Protein 2WJE (pdb70)

Foldseek 3Di:
DFAFQAAALQAPQALFHPDLVQSLVLLLVCVVLPYQEYEHAEEDEPPHGPRQPVVSVVSLVVSQVSNVVRDVRRHYAYAHEYEDDPVVLVCVLVVVHGATNNALEHEYEYAQEDALVRVQVRQLSSVVSVHEYEYEAPLSHPNCAVNPPSLVVSVVSRYAYEHALVLLDDQDPPDRDPHSSVVRVVSCVVVVSHQAYHQNARGPPPGHGPLNVSLVSCCVPVNNVVSCRHGPVSSVCSNVNHRD

Secondary structure (DSSP, 8-state):
-EEE--B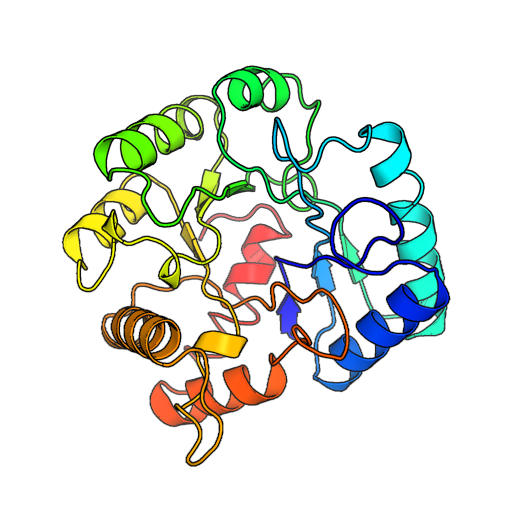--STTSSSS-SSHHHHHHHHHHHHHTTEEEEE---EEBTTTB---HHHHHHHHHHHHHHHHHH-TT-EEE---EEE--THHHHHHHTT-S--GGGSSEEEEE--TT--HHHHHHHHHHHHTTT-EEEETTGGG-GGGTT-HHHHHHHHHTT-EEEEEHHHHSPPPSS--S-HHHHHHHHHHHHTT--SEEE--B--SSSS---HHHHHHHHHHHH-HHHHHIIIIIHHHHHHTT---

Structure (mmCIF, N/CA/C/O backbone):
data_2WJE
#
_entry.id   2WJE
#
_cell.length_a   43.980
_cell.length_b   58.540
_cell.length_c   114.840
_cell.angle_alpha   90.00
_cell.angle_beta   90.00
_cell.angle_gamma   90.00
#
_symmetry.space_group_name_H-M   'P 21 21 21'
#
loop_
_entity.id
_entity.type
_entity.pdbx_description
1 polymer 'TYROSINE-PROTEIN PHOSPHATASE CPSB'
2 non-polymer 'MANGANESE (II) ION'
3 water water
#
loop_
_atom_site.group_PDB
_atom_site.id
_atom_site.type_symbol
_atom_site.label_atom_id
_atom_site.label_alt_id
_atom_site.label_comp_id
_atom_site.label_asym_id
_atom_site.label_entity_id
_atom_site.label_seq_id
_atom_site.pdbx_PDB_ins_code
_atom_site.Cartn_x
_atom_site.Cartn_y
_atom_site.Cartn_z
_atom_site.occupancy
_atom_site.B_iso_or_equiv
_atom_site.auth_seq_id
_atom_site.auth_comp_id
_atom_site.auth_asym_id
_atom_site.auth_atom_id
_atom_site.pdbx_PDB_model_num
ATOM 1 N N . GLY A 1 4 ? 4.738 -7.591 18.450 1.00 24.26 0 GLY A N 1
ATOM 2 C CA . GLY A 1 4 ? 4.129 -6.515 17.696 1.00 15.37 0 GLY A CA 1
ATOM 3 C C . GLY A 1 4 ? 2.771 -6.910 17.139 1.00 13.58 0 GLY A C 1
ATOM 4 O O . GLY A 1 4 ? 2.298 -6.328 16.175 1.00 15.48 0 GLY A O 1
ATOM 5 N N . MET A 1 5 ? 2.114 -7.885 17.753 1.00 9.25 1 MET A N 1
ATOM 6 C CA . MET A 1 5 ? 0.758 -8.227 17.323 1.00 7.96 1 MET A CA 1
ATOM 7 C C . MET A 1 5 ? -0.256 -7.135 17.707 1.00 9.82 1 MET A C 1
ATOM 8 O O . MET A 1 5 ? -0.069 -6.416 18.672 1.00 9.40 1 MET A O 1
ATOM 13 N N . ILE A 1 6 ? -1.315 -7.010 16.920 1.00 6.03 2 ILE A N 1
ATOM 14 C CA . ILE A 1 6 ? -2.355 -6.027 17.161 1.00 9.57 2 ILE A CA 1
ATOM 15 C C . ILE A 1 6 ? -3.680 -6.766 17.308 1.00 10.11 2 ILE A C 1
ATOM 16 O O . ILE A 1 6 ? -4.135 -7.443 16.387 1.00 10.97 2 ILE A O 1
ATOM 21 N N . ASP A 1 7 ? -4.282 -6.627 18.479 1.00 5.56 3 ASP A N 1
ATOM 22 C CA . ASP A 1 7 ? -5.448 -7.410 18.870 1.00 5.07 3 ASP A CA 1
ATOM 23 C C . ASP A 1 7 ? -6.695 -6.512 18.820 1.00 8.78 3 ASP A C 1
ATOM 24 O O . ASP A 1 7 ? -6.842 -5.640 19.659 1.00 10.13 3 ASP A O 1
ATOM 29 N N . ILE A 1 8 ? -7.584 -6.726 17.845 1.00 8.09 4 ILE A N 1
ATOM 30 C CA . ILE A 1 8 ? -8.719 -5.803 17.648 1.00 8.67 4 ILE A CA 1
ATOM 31 C C . ILE A 1 8 ? -10.031 -6.218 18.303 1.00 7.82 4 ILE A C 1
ATOM 32 O O . ILE A 1 8 ? -11.069 -5.604 18.057 1.00 8.71 4 ILE A O 1
ATOM 37 N N . HIS A 1 9 ? -10.007 -7.267 19.116 1.00 6.00 5 HIS A N 1
ATOM 38 C CA . HIS A 1 9 ? -11.247 -7.758 19.741 1.00 6.78 5 HIS A CA 1
ATOM 39 C C . HIS A 1 9 ? -10.909 -8.202 21.163 1.00 8.32 5 HIS A C 1
ATOM 40 O O . HIS A 1 9 ? -10.248 -9.226 21.354 1.00 10.14 5 HIS A O 1
ATOM 47 N N . SER A 1 10 ? -11.348 -7.427 22.155 1.00 7.14 6 SER A N 1
ATOM 48 C CA . SER A 1 10 ? -10.987 -7.713 23.544 1.00 8.56 6 SER A CA 1
ATOM 49 C C . SER A 1 10 ? -11.991 -7.157 24.540 1.00 11.95 6 SER A C 1
ATOM 50 O O . SER A 1 10 ? -12.645 -6.132 24.303 1.00 10.53 6 SER A O 1
ATOM 53 N N . HIS A 1 11 ? -12.103 -7.846 25.667 1.00 8.23 7 HIS A N 1
ATOM 54 C CA . HIS A 1 11 ? -12.930 -7.386 26.769 1.00 10.94 7 HIS A CA 1
ATOM 55 C C . HIS A 1 11 ? -12.017 -7.149 27.963 1.00 11.68 7 HIS A C 1
ATOM 56 O O . HIS A 1 11 ? -11.803 -8.041 28.772 1.00 11.13 7 HIS A O 1
ATOM 63 N N . ILE A 1 12 ? -11.451 -5.944 28.034 1.00 11.33 8 ILE A N 1
ATOM 64 C CA . ILE A 1 12 ? -10.415 -5.633 29.023 1.00 9.15 8 ILE A CA 1
ATOM 65 C C . ILE A 1 12 ? -10.872 -4.580 30.022 1.00 15.41 8 ILE A C 1
ATOM 66 O O . ILE A 1 12 ? -10.173 -4.317 31.010 1.00 14.70 8 ILE A O 1
ATOM 71 N N . VAL A 1 13 ? -12.016 -3.960 29.762 1.00 12.25 9 VAL A N 1
ATOM 72 C CA . VAL A 1 13 ? -12.536 -2.926 30.661 1.00 11.90 9 VAL A CA 1
ATOM 73 C C . VAL A 1 13 ? -13.263 -3.567 31.837 1.00 10.06 9 VAL A C 1
ATOM 74 O O . VAL A 1 13 ? -14.141 -4.431 31.650 1.00 11.98 9 VAL A O 1
ATOM 78 N N . PHE A 1 14 ? -12.902 -3.154 33.055 1.00 11.88 10 PHE A N 1
ATOM 79 C CA . PHE A 1 14 ? -13.523 -3.713 34.252 1.00 11.95 10 PHE A CA 1
ATOM 80 C C . PHE A 1 14 ? -14.957 -3.207 34.500 1.00 14.72 10 PHE A C 1
ATOM 81 O O . PHE A 1 14 ? -15.284 -2.041 34.246 1.00 14.18 10 PHE A O 1
ATOM 89 N N . ASP A 1 15 ? -15.791 -4.104 35.012 1.00 11.93 11 ASP A N 1
ATOM 90 C CA . ASP A 1 15 ? -17.125 -3.760 35.523 1.00 18.38 11 ASP A CA 1
ATOM 91 C C . ASP A 1 15 ? -18.065 -3.158 34.465 1.00 17.10 11 ASP A C 1
ATOM 92 O O . ASP A 1 15 ? -18.852 -2.271 34.775 1.00 14.87 11 ASP A O 1
ATOM 97 N N . VAL A 1 16 ? -17.991 -3.630 33.218 1.00 14.34 12 VAL A N 1
ATOM 98 C CA . VAL A 1 16 ? -18.914 -3.135 32.180 1.00 13.81 12 VAL A CA 1
ATOM 99 C C . VAL A 1 16 ? -19.633 -4.239 31.384 1.00 11.60 12 VAL A C 1
ATOM 100 O O . VAL A 1 16 ? -20.687 -4.001 30.791 1.00 13.80 12 VAL A O 1
ATOM 104 N N . ASP A 1 17 ? -19.041 -5.428 31.343 1.00 13.06 13 ASP A N 1
ATOM 105 C CA . ASP A 1 17 ? -19.638 -6.563 30.637 1.00 15.47 13 ASP A CA 1
ATOM 106 C C . ASP A 1 17 ? -19.214 -7.877 31.292 1.00 16.55 13 ASP A C 1
ATOM 107 O O . ASP A 1 17 ? -19.031 -7.910 32.510 1.00 14.02 13 ASP A O 1
ATOM 112 N N . ASP A 1 18 ? -19.071 -8.948 30.513 1.00 14.03 14 ASP A N 1
ATOM 113 C CA . ASP A 1 18 ? -18.612 -10.229 31.068 1.00 14.62 14 ASP A CA 1
ATOM 114 C C . ASP A 1 18 ? -17.081 -10.339 31.146 1.00 17.54 14 ASP A C 1
ATOM 115 O O . ASP A 1 18 ? -16.542 -11.433 31.343 1.00 18.00 14 ASP A O 1
ATOM 120 N N . GLY A 1 19 ? -16.391 -9.206 31.013 1.00 14.35 15 GLY A N 1
ATOM 121 C CA . GLY A 1 19 ? -14.931 -9.169 31.092 1.00 12.16 15 GLY A CA 1
ATOM 122 C C . GLY A 1 19 ? -14.478 -9.005 32.537 1.00 14.04 15 GLY A C 1
ATOM 123 O O . GLY A 1 19 ? -15.152 -9.466 33.457 1.00 15.90 15 GLY A O 1
ATOM 124 N N . PRO A 1 20 ? -13.333 -8.350 32.750 1.00 13.51 16 PRO A N 1
ATOM 125 C CA . PRO A 1 20 ? -12.771 -8.199 34.095 1.00 15.78 16 PRO A CA 1
ATOM 126 C C . PRO A 1 20 ? -13.745 -7.569 35.084 1.00 15.80 16 PRO A C 1
ATOM 127 O O . PRO A 1 20 ? -14.557 -6.721 34.720 1.00 15.17 16 PRO A O 1
ATOM 131 N N . LYS A 1 21 ? -13.674 -8.000 36.336 1.00 17.56 17 LYS A N 1
ATOM 132 C CA . LYS A 1 21 ? -14.548 -7.450 37.371 1.00 17.52 17 LYS A CA 1
ATOM 133 C C . LYS A 1 21 ? -13.852 -6.322 38.128 1.00 21.20 17 LYS A C 1
ATOM 134 O O . LYS A 1 21 ? -14.497 -5.524 38.803 1.00 24.60 17 LYS A O 1
ATOM 140 N N . SER A 1 22 ? -12.533 -6.261 38.018 1.00 14.72 18 SER A N 1
ATOM 141 C CA . SER A 1 22 ? -11.751 -5.317 38.810 1.00 18.42 18 SER A CA 1
ATOM 142 C C . SER A 1 22 ? -10.549 -4.754 38.054 1.00 18.01 18 SER A C 1
ATOM 143 O O . SER A 1 22 ? -10.126 -5.303 37.038 1.00 14.31 18 SER A O 1
ATOM 146 N N . ARG A 1 23 ? -9.990 -3.669 38.577 1.00 18.89 19 ARG A N 1
ATOM 147 C CA . ARG A 1 23 ? -8.781 -3.081 38.011 1.00 22.36 19 ARG A CA 1
ATOM 148 C C . ARG A 1 23 ? -7.651 -4.093 38.023 1.00 18.69 19 ARG A C 1
ATOM 149 O O . ARG A 1 23 ? -6.896 -4.183 37.064 1.00 15.95 19 ARG A O 1
ATOM 157 N N . GLU A 1 24 ? -7.535 -4.860 39.106 1.00 15.79 20 GLU A N 1
ATOM 158 C CA . GLU A 1 24 ? -6.470 -5.869 39.203 1.00 18.78 20 GLU A CA 1
ATOM 159 C C . GLU A 1 24 ? -6.609 -6.890 38.083 1.00 18.85 20 GLU A C 1
ATOM 160 O O . GLU A 1 24 ? -5.618 -7.291 37.478 1.00 16.14 20 GLU A O 1
ATOM 166 N N . GLU A 1 25 ? -7.843 -7.326 37.823 1.00 15.64 21 GLU A N 1
ATOM 167 C CA . GLU A 1 25 ? -8.074 -8.314 36.778 1.00 15.06 21 GLU A CA 1
ATOM 168 C C . GLU A 1 25 ? -7.762 -7.746 35.399 1.00 13.84 21 GLU A C 1
ATOM 169 O O . GLU A 1 25 ? -7.227 -8.447 34.552 1.00 12.99 21 GLU A O 1
ATOM 175 N N . SER A 1 26 ? -8.100 -6.481 35.165 1.00 14.18 22 SER A N 1
ATOM 176 C CA . SER A 1 26 ? -7.753 -5.848 33.884 1.00 12.40 22 SER A CA 1
ATOM 177 C C . SER A 1 26 ? -6.235 -5.811 33.692 1.00 12.96 22 SER A C 1
ATOM 178 O O . SER A 1 26 ? -5.724 -6.106 32.607 1.00 11.62 22 SER A O 1
ATOM 181 N N . LYS A 1 27 ? -5.510 -5.437 34.741 1.00 15.66 23 LYS A N 1
ATOM 182 C CA . LYS A 1 27 ? -4.061 -5.370 34.640 1.00 10.90 23 LYS A CA 1
ATOM 183 C C . LYS A 1 27 ? -3.462 -6.736 34.321 1.00 11.00 23 LYS A C 1
ATOM 184 O O . LYS A 1 27 ? -2.539 -6.840 33.506 1.00 13.59 23 LYS A O 1
ATOM 190 N N . ALA A 1 28 ? -3.969 -7.790 34.950 1.00 13.56 24 ALA A N 1
ATOM 191 C CA . ALA A 1 28 ? -3.395 -9.122 34.714 1.00 13.11 24 ALA A CA 1
ATOM 192 C C . ALA A 1 28 ? -3.670 -9.600 33.286 1.00 12.05 24 ALA A C 1
ATOM 193 O O . ALA A 1 28 ? -2.845 -10.282 32.676 1.00 11.98 24 ALA A O 1
ATOM 195 N N . LEU A 1 29 ? -4.844 -9.267 32.765 1.00 14.56 25 LEU A N 1
ATOM 196 C CA . LEU A 1 29 ? -5.186 -9.619 31.390 1.00 13.28 25 LEU A CA 1
ATOM 197 C C . LEU A 1 29 ? -4.265 -8.891 30.414 1.00 12.83 25 LEU A C 1
ATOM 198 O O . LEU A 1 29 ? -3.752 -9.492 29.467 1.00 10.33 25 LEU A O 1
ATOM 203 N N . LEU A 1 30 ? -4.066 -7.594 30.634 1.00 11.34 26 LEU A N 1
ATOM 204 C CA . LEU A 1 30 ? -3.127 -6.823 29.809 1.00 12.28 26 LEU A CA 1
ATOM 205 C C . LEU A 1 30 ? -1.714 -7.416 29.856 1.00 12.91 26 LEU A C 1
ATOM 206 O O . LEU A 1 30 ? -1.029 -7.517 28.828 1.00 10.42 26 LEU A O 1
ATOM 211 N N . ALA A 1 31 ? -1.276 -7.793 31.056 1.00 10.33 27 ALA A N 1
ATOM 212 C CA . ALA A 1 31 ? 0.075 -8.309 31.227 1.00 8.02 27 ALA A CA 1
ATOM 213 C C . ALA A 1 31 ? 0.273 -9.577 30.424 1.00 10.01 27 ALA A C 1
ATOM 214 O O . ALA A 1 31 ? 1.302 -9.749 29.791 1.00 13.69 27 ALA A O 1
ATOM 216 N N . GLU A 1 32 ? -0.699 -10.485 30.474 1.00 10.19 28 GLU A N 1
ATOM 217 C CA . GLU A 1 32 ? -0.580 -11.747 29.735 1.00 10.97 28 GLU A CA 1
ATOM 218 C C . GLU A 1 32 ? -0.580 -11.496 28.219 1.00 9.57 28 GLU A C 1
ATOM 219 O O . GLU A 1 32 ? 0.175 -12.099 27.459 1.00 9.38 28 GLU A O 1
ATOM 225 N N . SER A 1 33 ? -1.442 -10.597 27.779 1.00 7.79 29 SER A N 1
ATOM 226 C CA . SER A 1 33 ? -1.505 -10.236 26.367 1.00 9.06 29 SER A CA 1
ATOM 227 C C . SER A 1 33 ? -0.139 -9.703 25.884 1.00 11.88 29 SER A C 1
ATOM 228 O O . SER A 1 33 ? 0.396 -10.138 24.857 1.00 10.62 29 SER A O 1
ATOM 231 N N . TYR A 1 34 ? 0.429 -8.774 26.641 1.00 10.54 30 TYR A N 1
ATOM 232 C CA . TYR A 1 34 ? 1.768 -8.262 26.357 1.00 11.86 30 TYR A CA 1
ATOM 233 C C . TYR A 1 34 ? 2.815 -9.379 26.372 1.00 9.03 30 TYR A C 1
ATOM 234 O O . TYR A 1 34 ? 3.710 -9.428 25.510 1.00 9.94 30 TYR A O 1
ATOM 243 N N . ARG A 1 35 ? 2.709 -10.280 27.344 1.00 10.81 31 ARG A N 1
ATOM 244 C CA . ARG A 1 35 ? 3.686 -11.367 27.456 1.00 14.08 31 ARG A CA 1
ATOM 245 C C . ARG A 1 35 ? 3.715 -12.194 26.178 1.00 11.66 31 ARG A C 1
ATOM 246 O O . ARG A 1 35 ? 4.773 -12.674 25.747 1.00 12.89 31 ARG A O 1
ATOM 254 N N . GLN A 1 36 ? 2.548 -12.355 25.569 1.00 8.99 32 GLN A N 1
ATOM 255 C CA . GLN A 1 36 ? 2.409 -13.135 24.335 1.00 8.48 32 GLN A CA 1
ATOM 256 C C . GLN A 1 36 ? 2.848 -12.415 23.067 1.00 10.71 32 GLN A C 1
ATOM 257 O O . GLN A 1 36 ? 2.881 -13.024 21.995 1.00 12.63 32 GLN A O 1
ATOM 263 N N . GLY A 1 37 ? 3.162 -11.128 23.179 1.00 10.57 33 GLY A N 1
ATOM 264 C CA . GLY A 1 37 ? 3.702 -10.371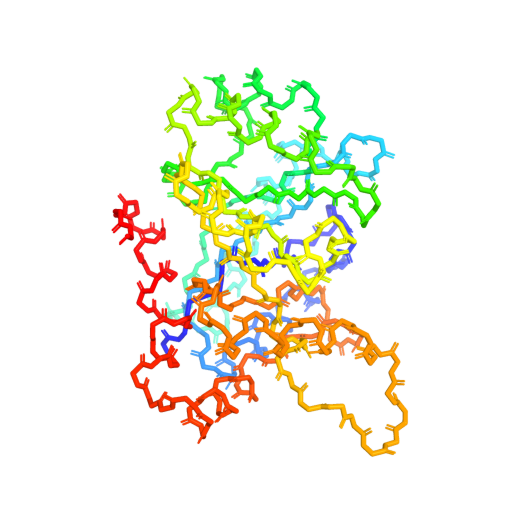 22.054 1.00 10.36 33 GLY A CA 1
ATOM 265 C C . GLY A 1 37 ? 2.750 -9.336 21.482 1.00 12.11 33 GLY A C 1
ATOM 266 O O . GLY A 1 37 ? 3.038 -8.722 20.452 1.00 12.33 33 GLY A O 1
ATOM 267 N N . VAL A 1 38 ? 1.604 -9.147 22.135 1.00 7.43 34 VAL A N 1
ATOM 268 C CA . VAL A 1 38 ? 0.641 -8.143 21.692 1.00 9.16 34 VAL A CA 1
ATOM 269 C C . VAL A 1 38 ? 1.114 -6.762 22.137 1.00 7.75 34 VAL A C 1
ATOM 270 O O . VAL A 1 38 ? 1.509 -6.589 23.290 1.00 9.05 34 VAL A O 1
ATOM 274 N N . ARG A 1 39 ? 1.053 -5.781 21.238 1.00 9.38 35 ARG A N 1
ATOM 275 C CA . ARG A 1 39 ? 1.542 -4.434 21.536 1.00 8.95 35 ARG A CA 1
ATOM 276 C C . ARG A 1 39 ? 0.490 -3.337 21.348 1.00 8.99 35 ARG A C 1
ATOM 277 O O . ARG A 1 39 ? 0.671 -2.213 21.819 1.00 11.89 35 ARG A O 1
ATOM 285 N N . THR A 1 40 ? -0.578 -3.648 20.622 1.00 8.98 36 THR A N 1
ATOM 286 C CA . THR A 1 40 ? -1.746 -2.765 20.574 1.00 8.65 36 THR A CA 1
ATOM 287 C C . THR A 1 40 ? -2.992 -3.604 20.853 1.00 9.72 36 THR A C 1
ATOM 288 O O . THR A 1 40 ? -3.163 -4.675 20.270 1.00 8.30 36 THR A O 1
ATOM 292 N N . ILE A 1 41 ? -3.864 -3.110 21.732 1.00 8.84 37 ILE A N 1
ATOM 293 C CA . ILE A 1 41 ? -5.125 -3.778 21.996 1.00 10.32 37 ILE A CA 1
ATOM 294 C C . ILE A 1 41 ? -6.259 -2.804 21.767 1.00 9.38 37 ILE A C 1
ATOM 295 O O . ILE A 1 41 ? -6.235 -1.686 22.282 1.00 9.90 37 ILE A O 1
ATOM 300 N N . VAL A 1 42 ? -7.250 -3.227 20.986 1.00 9.69 38 VAL A N 1
ATOM 301 C CA . VAL A 1 42 ? -8.468 -2.433 20.829 1.00 11.88 38 VAL A CA 1
ATOM 302 C C . VAL A 1 42 ? -9.502 -2.943 21.831 1.00 6.99 38 VAL A C 1
ATOM 303 O O . VAL A 1 42 ? -9.861 -4.120 21.810 1.00 8.10 38 VAL A O 1
ATOM 307 N N . SER A 1 43 ? -9.934 -2.068 22.730 1.00 6.96 39 SER A N 1
ATOM 308 C CA . SER A 1 43 ? -11.013 -2.378 23.661 1.00 6.05 39 SER A CA 1
ATOM 309 C C . SER A 1 43 ? -12.327 -2.464 22.897 1.00 9.88 39 SER A C 1
ATOM 310 O O . SER A 1 43 ? -12.746 -1.494 22.263 1.00 8.89 39 SER A O 1
ATOM 313 N N . THR A 1 44 ? -12.978 -3.621 22.937 1.00 7.07 40 THR A N 1
ATOM 314 C CA . THR A 1 44 ? -14.277 -3.738 22.281 1.00 11.14 40 THR A CA 1
ATOM 315 C C . THR A 1 44 ? -15.272 -4.375 23.250 1.00 10.35 40 THR A C 1
ATOM 316 O O . THR A 1 44 ? -15.736 -5.504 23.035 1.00 8.31 40 THR A O 1
ATOM 320 N N . SER A 1 45 ? -15.589 -3.665 24.326 1.00 9.43 41 SER A N 1
ATOM 321 C CA . SER A 1 45 ? -16.547 -4.200 25.291 1.00 7.12 41 SER A CA 1
ATOM 322 C C . SER A 1 45 ? -17.921 -4.293 24.648 1.00 9.75 41 SER A C 1
ATOM 323 O O . SER A 1 45 ? -18.232 -3.571 23.683 1.00 10.44 41 SER A O 1
ATOM 326 N N . HIS A 1 46 ? -18.743 -5.191 25.176 1.00 11.08 42 HIS A N 1
ATOM 327 C CA . HIS A 1 46 ? -20.047 -5.501 24.583 1.00 11.74 42 HIS A CA 1
ATOM 328 C C . HIS A 1 46 ? -21.052 -4.357 24.591 1.00 11.17 42 HIS A C 1
ATOM 329 O O . HIS A 1 46 ? -21.287 -3.755 25.632 1.00 14.30 42 HIS A O 1
ATOM 336 N N . ARG A 1 47 ? -21.656 -4.085 23.433 1.00 8.94 43 ARG A N 1
ATOM 337 C CA . ARG A 1 47 ? -22.878 -3.296 23.348 1.00 11.81 43 ARG A CA 1
ATOM 338 C C . ARG A 1 47 ? -23.947 -4.248 22.808 1.00 16.53 43 ARG A C 1
ATOM 339 O O . ARG A 1 47 ? -23.959 -4.584 21.622 1.00 10.79 43 ARG A O 1
ATOM 347 N N . ARG A 1 48 ? -24.831 -4.711 23.675 1.00 13.12 44 ARG A N 1
ATOM 348 C CA . ARG A 1 48 ? -25.826 -5.676 23.220 1.00 11.53 44 ARG A CA 1
ATOM 349 C C . ARG A 1 48 ? -27.162 -5.410 23.869 1.00 13.34 44 ARG A C 1
ATOM 350 O O . ARG A 1 48 ? -27.326 -5.587 25.079 1.00 17.42 44 ARG A O 1
ATOM 358 N N . LYS A 1 49 ? -28.118 -4.951 23.074 1.00 12.12 45 LYS A N 1
ATOM 359 C CA . LYS A 1 49 ? -29.437 -4.665 23.618 1.00 13.88 45 LYS A CA 1
ATOM 360 C C . LYS A 1 49 ? -29.988 -5.909 24.308 1.00 15.43 45 LYS A C 1
ATOM 361 O O . LYS A 1 49 ? -29.960 -6.995 23.744 1.00 16.47 45 LYS A O 1
ATOM 367 N N . GLY A 1 50 ? -30.483 -5.738 25.530 1.00 16.24 46 GLY A N 1
ATOM 368 C CA . GLY A 1 50 ? -31.082 -6.830 26.279 1.00 21.56 46 GLY A CA 1
ATOM 369 C C . GLY A 1 50 ? -30.102 -7.726 27.033 1.00 24.69 46 GLY A C 1
ATOM 370 O O . GLY A 1 50 ? -30.515 -8.702 27.670 1.00 21.32 46 GLY A O 1
ATOM 371 N N . MET A 1 51 ? -28.807 -7.416 26.980 1.00 16.54 47 MET A N 1
ATOM 372 C CA A MET A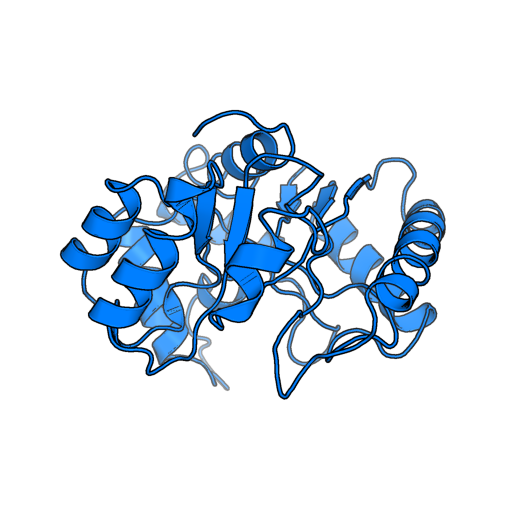 1 51 ? -27.819 -8.230 27.686 0.51 18.70 47 MET A CA 1
ATOM 373 C CA B MET A 1 51 ? -27.819 -8.234 27.675 0.49 18.73 47 MET A CA 1
ATOM 374 C C . MET A 1 51 ? -26.641 -7.420 28.222 1.00 18.78 47 MET A C 1
ATOM 375 O O . MET A 1 51 ? -26.258 -7.570 29.375 1.00 17.67 47 MET A O 1
ATOM 384 N N . PHE A 1 52 ? -26.058 -6.575 27.379 1.00 11.94 48 PHE A N 1
ATOM 385 C CA . PHE A 1 52 ? -24.925 -5.765 27.798 1.00 18.21 48 PHE A CA 1
ATOM 386 C C . PHE A 1 52 ? -25.210 -4.299 27.485 1.00 20.33 48 PHE A C 1
ATOM 387 O O . PHE A 1 52 ? -24.939 -3.812 26.380 1.00 15.20 48 PHE A O 1
ATOM 395 N N . GLU A 1 53 ? -25.782 -3.610 28.467 1.00 14.23 49 GLU A N 1
ATOM 396 C CA . GLU A 1 53 ? -26.249 -2.243 28.285 1.00 12.41 49 GLU A CA 1
ATOM 397 C C . GLU A 1 53 ? -25.648 -1.281 29.306 1.00 16.10 49 GLU A C 1
ATOM 398 O O . GLU A 1 53 ? -26.333 -0.389 29.809 1.00 17.16 49 GLU A O 1
ATOM 404 N N . THR A 1 54 ? -24.376 -1.461 29.633 1.00 15.84 50 THR A N 1
ATOM 405 C CA . THR A 1 54 ? -23.697 -0.491 30.497 1.00 13.01 50 THR A CA 1
ATOM 406 C C . THR A 1 54 ? -23.652 0.827 29.741 1.00 10.52 50 THR A C 1
ATOM 407 O O . THR A 1 54 ? -23.360 0.838 28.541 1.00 14.24 50 THR A O 1
ATOM 411 N N . PRO A 1 55 ? -23.973 1.941 30.420 1.00 12.99 51 PRO A N 1
ATOM 412 C CA . PRO A 1 55 ? -23.985 3.230 29.714 1.00 13.47 51 PRO A CA 1
ATOM 413 C C . PRO A 1 55 ? -22.628 3.549 29.091 1.00 16.30 51 PRO A C 1
ATOM 414 O O . PRO A 1 55 ? -21.582 3.230 29.669 1.00 11.25 51 PRO A O 1
ATOM 418 N N . GLU A 1 56 ? -22.659 4.143 27.903 1.00 15.29 52 GLU A N 1
ATOM 419 C CA . GLU A 1 56 ? -21.441 4.532 27.208 1.00 13.79 52 GLU A CA 1
ATOM 420 C C . GLU A 1 56 ? -20.512 5.352 28.094 1.00 19.15 52 GLU A C 1
ATOM 421 O O . GLU A 1 56 ? -19.291 5.197 28.029 1.00 13.41 52 GLU A O 1
ATOM 427 N N . GLU A 1 57 ? -21.082 6.224 28.923 1.00 12.39 53 GLU A N 1
ATOM 428 C CA . GLU A 1 57 ? -20.252 7.115 29.723 1.00 15.83 53 GLU A CA 1
ATOM 429 C C . GLU A 1 57 ? -19.444 6.313 30.737 1.00 17.73 53 GLU A C 1
ATOM 430 O O . GLU A 1 57 ? -18.289 6.627 31.017 1.00 15.53 53 GLU A O 1
ATOM 436 N N . LYS A 1 58 ? -20.045 5.264 31.285 1.00 14.49 54 LYS A N 1
ATOM 437 C CA . LYS A 1 58 ? -19.308 4.412 32.217 1.00 14.48 54 LYS A CA 1
ATOM 438 C C . LYS A 1 58 ? -18.244 3.563 31.505 1.00 13.42 54 LYS A C 1
ATOM 439 O O . LYS A 1 58 ? -17.120 3.408 32.016 1.00 10.68 54 LYS A O 1
ATOM 445 N N . ILE A 1 59 ? -18.578 3.000 30.337 1.00 12.08 55 ILE A N 1
ATOM 446 C CA . ILE A 1 59 ? -17.575 2.234 29.581 1.00 12.68 55 ILE A CA 1
ATOM 447 C C . ILE A 1 59 ? -16.373 3.138 29.261 1.00 14.21 55 ILE A C 1
ATOM 448 O O . ILE A 1 59 ? -15.220 2.746 29.451 1.00 13.19 55 ILE A O 1
ATOM 453 N N . ALA A 1 60 ? -16.641 4.365 28.822 1.00 14.83 56 ALA A N 1
ATOM 454 C CA . ALA A 1 60 ? -15.567 5.296 28.442 1.00 12.92 56 ALA A CA 1
ATOM 455 C C . ALA A 1 60 ? -14.697 5.674 29.630 1.00 12.05 56 ALA A C 1
ATOM 456 O O . ALA A 1 60 ? -13.473 5.771 29.519 1.00 16.13 56 ALA A O 1
ATOM 458 N N . GLU A 1 61 ? -15.328 5.894 30.777 1.00 15.14 57 GLU A N 1
ATOM 459 C CA A GLU A 1 61 ? -14.587 6.251 31.984 0.44 15.64 57 GLU A CA 1
ATOM 460 C CA B GLU A 1 61 ? -14.604 6.245 31.990 0.56 15.43 57 GLU A CA 1
ATOM 461 C C . GLU A 1 61 ? -13.735 5.093 32.497 1.00 14.12 57 GLU A C 1
ATOM 462 O O . GLU A 1 61 ? -12.565 5.285 32.859 1.00 14.90 57 GLU A O 1
ATOM 473 N N . ASN A 1 62 ? -14.307 3.894 32.545 1.00 11.35 58 ASN A N 1
ATOM 474 C CA . ASN A 1 62 ? -13.528 2.746 32.994 1.00 12.57 58 ASN A CA 1
ATOM 475 C C . ASN A 1 62 ? -12.438 2.394 31.978 1.00 14.39 58 ASN A C 1
ATOM 476 O O . ASN A 1 62 ? -11.360 1.909 32.354 1.00 12.70 58 ASN A O 1
ATOM 481 N N . PHE A 1 63 ? -12.726 2.629 30.695 1.00 12.64 59 PHE A N 1
ATOM 482 C CA . PHE A 1 63 ? -11.723 2.441 29.638 1.00 11.41 59 PHE A CA 1
ATOM 483 C C . PHE A 1 63 ? -10.504 3.340 29.841 1.00 15.01 59 PHE A C 1
ATOM 484 O O . PHE A 1 63 ? -9.360 2.895 29.715 1.00 12.52 59 PHE A O 1
ATOM 492 N N . LEU A 1 64 ? -10.740 4.611 30.150 1.00 12.49 60 LEU A N 1
ATOM 493 C CA . LEU A 1 64 ? -9.619 5.530 30.345 1.00 14.95 60 LEU A CA 1
ATOM 494 C C . LEU A 1 64 ? -8.769 5.106 31.528 1.00 16.75 60 LEU A C 1
ATOM 495 O O . LEU A 1 64 ? -7.551 5.302 31.528 1.00 15.17 60 LEU A O 1
ATOM 500 N N . GLN A 1 65 ? -9.394 4.505 32.537 1.00 14.63 61 GLN A N 1
ATOM 501 C CA . GLN A 1 65 ? -8.614 3.999 33.669 1.00 19.04 61 GLN A CA 1
ATOM 502 C C . GLN A 1 65 ? -7.763 2.800 33.241 1.00 14.94 61 GLN A C 1
ATOM 503 O O . GLN A 1 65 ? -6.605 2.649 33.657 1.00 14.01 61 GLN A O 1
ATOM 509 N N . VAL A 1 66 ? -8.339 1.939 32.410 1.00 13.74 62 VAL A N 1
ATOM 510 C CA . VAL A 1 66 ? -7.580 0.806 31.878 1.00 12.91 62 VAL A CA 1
ATOM 511 C C . VAL A 1 66 ? -6.387 1.271 31.025 1.00 11.82 62 VAL A C 1
ATOM 512 O O . VAL A 1 66 ? -5.302 0.671 31.072 1.00 11.18 62 VAL A O 1
ATOM 516 N N . ARG A 1 67 ? -6.574 2.336 30.249 1.00 9.70 63 ARG A N 1
ATOM 517 C CA . ARG A 1 67 ? -5.472 2.858 29.444 1.00 14.12 63 ARG A CA 1
ATOM 518 C C . ARG A 1 67 ? -4.335 3.311 30.365 1.00 11.58 63 ARG A C 1
ATOM 519 O O . ARG A 1 67 ? -3.159 3.077 30.076 1.00 15.65 63 ARG A O 1
ATOM 527 N N . GLU A 1 68 ? -4.689 3.942 31.484 1.00 13.92 64 GLU A N 1
ATOM 528 C CA . GLU A 1 68 ? -3.688 4.328 32.487 1.00 15.76 64 GLU A CA 1
ATOM 529 C C . GLU A 1 68 ? -3.012 3.119 33.138 1.00 14.89 64 GLU A C 1
ATOM 530 O O . GLU A 1 68 ? -1.803 3.114 33.332 1.00 12.58 64 GLU A O 1
ATOM 536 N N . ILE A 1 69 ? -3.792 2.096 33.475 1.00 16.23 65 ILE A N 1
ATOM 537 C CA . ILE A 1 69 ? -3.240 0.857 34.019 1.00 15.89 65 ILE A CA 1
ATOM 538 C C . ILE A 1 69 ? -2.230 0.205 33.065 1.00 14.65 65 ILE A C 1
ATOM 539 O O . ILE A 1 69 ? -1.213 -0.353 33.500 1.00 13.26 65 ILE A O 1
ATOM 544 N N . ALA A 1 70 ? -2.505 0.281 31.769 1.00 10.66 66 ALA A N 1
ATOM 545 C CA . ALA A 1 70 ? -1.620 -0.305 30.762 1.00 10.40 66 ALA A CA 1
ATOM 546 C C . ALA A 1 70 ? -0.203 0.266 30.851 1.00 14.16 66 ALA A C 1
ATOM 547 O O . ALA A 1 70 ? 0.766 -0.402 30.500 1.00 10.21 66 ALA A O 1
ATOM 549 N N . LYS A 1 71 ? -0.078 1.500 31.323 1.00 15.50 67 LYS A N 1
ATOM 550 C CA . LYS A 1 71 ? 1.247 2.105 31.456 1.00 12.06 67 LYS A CA 1
ATOM 551 C C . LYS A 1 71 ? 2.090 1.427 32.538 1.00 10.33 67 LYS A C 1
ATOM 552 O O . LYS A 1 71 ? 3.311 1.543 32.516 1.00 12.16 67 LYS A O 1
ATOM 558 N N . GLU A 1 72 ? 1.438 0.751 33.489 1.00 11.02 68 GLU A N 1
ATOM 559 C CA . GLU A 1 72 ? 2.141 -0.013 34.538 1.00 11.65 68 GLU A CA 1
ATOM 560 C C . GLU A 1 72 ? 2.609 -1.354 33.996 1.00 11.90 68 GLU A C 1
ATOM 561 O O . GLU A 1 72 ? 3.472 -2.016 34.580 1.00 13.61 68 GLU A O 1
ATOM 567 N N . VAL A 1 73 ? 2.020 -1.762 32.878 1.00 13.01 69 VAL A N 1
ATOM 568 C CA . VAL A 1 73 ? 2.420 -3.007 32.224 1.00 12.14 69 VAL A CA 1
ATOM 569 C C . VAL A 1 73 ? 3.646 -2.787 31.330 1.00 10.88 69 VAL A C 1
ATOM 570 O O . VAL A 1 73 ? 4.675 -3.431 31.503 1.00 9.68 69 VAL A O 1
ATOM 574 N N . ALA A 1 74 ? 3.534 -1.843 30.403 1.00 8.95 70 ALA A N 1
ATOM 575 C CA . ALA A 1 74 ? 4.642 -1.500 29.516 1.00 7.81 70 ALA A CA 1
ATOM 576 C C . ALA A 1 74 ? 4.350 -0.151 28.883 1.00 14.00 70 ALA A C 1
ATOM 577 O O . ALA A 1 74 ? 3.187 0.166 28.596 1.00 11.41 70 ALA A O 1
ATOM 579 N N . SER A 1 75 ? 5.404 0.626 28.643 1.00 10.88 71 SER A N 1
ATOM 580 C CA A SER A 1 75 ? 5.285 1.954 28.046 0.63 14.00 71 SER A CA 1
ATOM 581 C CA B SER A 1 75 ? 5.238 1.952 28.065 0.37 13.83 71 SER A CA 1
ATOM 582 C C . SER A 1 75 ? 4.837 1.891 26.592 1.00 15.13 71 SER A C 1
ATOM 583 O O . SER A 1 75 ? 4.271 2.849 26.065 1.00 13.12 71 SER A O 1
ATOM 588 N N . ASP A 1 76 ? 5.100 0.767 25.934 1.00 12.45 72 ASP A N 1
ATOM 589 C CA . ASP A 1 76 ? 4.761 0.654 24.515 1.00 14.35 72 ASP A CA 1
ATOM 590 C C . ASP A 1 76 ? 3.529 -0.210 24.247 1.00 12.59 72 ASP A C 1
ATOM 591 O O . ASP A 1 76 ? 3.291 -0.647 23.124 1.00 16.20 72 ASP A O 1
ATOM 596 N N . LEU A 1 77 ? 2.742 -0.453 25.279 1.00 11.68 73 LEU A N 1
ATOM 597 C CA . LEU A 1 77 ? 1.453 -1.122 25.091 1.00 8.91 73 LEU A CA 1
ATOM 598 C C . LEU A 1 77 ? 0.406 -0.053 24.768 1.00 13.08 73 LEU A C 1
ATOM 599 O O . LEU A 1 77 ? 0.127 0.818 25.595 1.00 13.90 73 LEU A O 1
ATOM 604 N N . VAL A 1 78 ? -0.165 -0.128 23.568 1.00 8.30 74 VAL A N 1
ATOM 605 C CA . VAL A 1 78 ? -1.112 0.867 23.082 1.00 15.04 74 VAL A CA 1
ATOM 606 C C . VAL A 1 78 ? -2.535 0.377 23.322 1.00 11.54 74 VAL A C 1
ATOM 607 O O . VAL A 1 78 ? -2.870 -0.755 22.973 1.00 9.26 74 VAL A O 1
ATOM 611 N N . ILE A 1 79 ? -3.363 1.212 23.939 1.00 8.64 75 ILE A N 1
ATOM 612 C CA . ILE A 1 79 ? -4.749 0.826 24.208 1.00 10.72 75 ILE A CA 1
ATOM 613 C C . ILE A 1 79 ? -5.689 1.746 23.418 1.00 10.18 75 ILE A C 1
ATOM 614 O O . ILE A 1 79 ? -5.731 2.947 23.674 1.00 13.08 75 ILE A O 1
ATOM 619 N N . ALA A 1 80 ? -6.381 1.188 22.428 1.00 9.86 76 ALA A N 1
ATOM 620 C CA . ALA A 1 80 ? -7.321 1.944 21.596 1.00 7.26 76 ALA A CA 1
ATOM 621 C C . ALA A 1 80 ? -8.766 1.636 21.999 1.00 11.21 76 ALA A C 1
ATOM 622 O O . ALA A 1 80 ? -9.048 0.569 22.552 1.00 9.97 76 ALA A O 1
ATOM 624 N N . TYR A 1 81 ? -9.682 2.556 21.684 1.00 8.93 77 TYR A N 1
ATOM 625 C CA . TYR A 1 81 ? -11.086 2.424 22.054 1.00 9.88 77 TYR A CA 1
ATOM 626 C C . TYR A 1 81 ? -11.860 1.754 20.924 1.00 11.40 77 TYR A C 1
ATOM 627 O O . TYR A 1 81 ? -11.410 1.734 19.783 1.00 12.48 77 TYR A O 1
ATOM 636 N N . GLY A 1 82 ? -13.018 1.198 21.252 1.00 9.55 78 GLY A N 1
ATOM 637 C CA . GLY A 1 82 ? -13.833 0.480 20.279 1.00 11.50 78 GLY A CA 1
ATOM 638 C C . GLY A 1 82 ? -15.037 -0.114 20.981 1.00 10.07 78 GLY A C 1
ATOM 639 O O . GLY A 1 82 ? -15.315 0.235 22.133 1.00 11.49 78 GLY A O 1
ATOM 640 N N . ALA A 1 83 ? -15.741 -1.012 20.300 1.00 11.09 79 ALA A N 1
ATOM 641 C CA . ALA A 1 83 ? -16.945 -1.648 20.843 1.00 7.34 79 ALA A CA 1
ATOM 642 C C . ALA A 1 83 ? -17.207 -2.930 20.056 1.00 8.04 79 ALA A C 1
ATOM 643 O O . ALA A 1 83 ? -16.927 -2.984 18.864 1.00 8.98 79 ALA A O 1
ATOM 645 N N . GLU A 1 84 ? -17.742 -3.952 20.717 1.00 11.71 80 GLU A N 1
ATOM 646 C CA . GLU A 1 84 ? -18.289 -5.092 20.003 1.00 9.25 80 GLU A CA 1
ATOM 647 C C . GLU A 1 84 ? -19.805 -4.938 19.980 1.00 11.95 80 GLU A C 1
ATOM 648 O O . GLU A 1 84 ? -20.472 -5.054 21.008 1.00 12.85 80 GLU A O 1
ATOM 654 N N . ILE A 1 85 ? -20.331 -4.664 18.793 1.00 7.81 81 ILE A N 1
ATOM 655 C CA . ILE A 1 85 ? -21.722 -4.262 18.639 1.00 10.27 81 ILE A CA 1
ATOM 656 C C . ILE A 1 85 ? -22.568 -5.437 18.180 1.00 11.20 81 ILE A C 1
ATOM 657 O O . ILE A 1 85 ? -22.459 -5.885 17.034 1.00 10.18 81 ILE A O 1
ATOM 662 N N . TYR A 1 86 ? -23.402 -5.952 19.074 1.00 13.51 82 TYR A N 1
ATOM 663 C CA . TYR A 1 86 ? -24.355 -6.979 18.686 1.00 11.56 82 TYR A CA 1
ATOM 664 C C . TYR A 1 86 ? -25.445 -6.302 17.855 1.00 9.37 82 TYR A C 1
ATOM 665 O O . TYR A 1 86 ? -26.029 -5.293 18.281 1.00 12.94 82 TYR A O 1
ATOM 674 N N . TYR A 1 87 ? -25.738 -6.845 16.677 1.00 8.77 83 TYR A N 1
ATOM 675 C CA . TYR A 1 87 ? -26.679 -6.176 15.787 1.00 8.81 83 TYR A CA 1
ATOM 676 C C . TYR A 1 87 ? -28.162 -6.234 16.212 1.00 11.80 83 TYR A C 1
ATOM 677 O O . TYR A 1 87 ? -28.790 -7.302 16.230 1.00 10.56 83 TYR A O 1
ATOM 686 N N . THR A 1 88 ? -28.698 -5.071 16.562 1.00 11.12 84 THR A N 1
ATOM 687 C CA . THR A 1 88 ? -30.152 -4.855 16.603 1.00 14.02 84 THR A CA 1
ATOM 688 C C . THR A 1 88 ? -30.390 -3.546 15.841 1.00 17.10 84 THR A C 1
ATOM 689 O O . THR A 1 88 ? -29.471 -2.740 15.715 1.00 16.26 84 THR A O 1
ATOM 693 N N . PRO A 1 89 ? -31.613 -3.328 15.319 1.00 18.54 85 PRO A N 1
ATOM 694 C CA . PRO A 1 89 ? -31.819 -2.209 14.382 1.00 18.00 85 PRO A CA 1
ATOM 695 C C . PRO A 1 89 ? -31.497 -0.819 14.956 1.00 19.66 85 PRO A C 1
ATOM 696 O O . PRO A 1 89 ? -31.118 0.074 14.196 1.00 17.28 85 PRO A O 1
ATOM 700 N N . ASP A 1 90 ? -31.620 -0.641 16.270 1.00 18.38 86 ASP A N 1
ATOM 701 C CA . ASP A 1 90 ? -31.253 0.633 16.896 1.00 17.34 86 ASP A CA 1
ATOM 702 C C . ASP A 1 90 ? -29.773 1.014 16.725 1.00 16.59 86 ASP A C 1
ATOM 703 O O . ASP A 1 90 ? -29.414 2.185 16.900 1.00 16.20 86 ASP A O 1
ATOM 708 N N . VAL A 1 91 ? -28.899 0.055 16.425 1.00 13.41 87 VAL A N 1
ATOM 709 C CA . VAL A 1 91 ? -27.474 0.417 16.307 1.00 15.34 87 VAL A CA 1
ATOM 710 C C . VAL A 1 91 ? -27.151 1.247 15.054 1.00 14.64 87 VAL A C 1
ATOM 711 O O . VAL A 1 91 ? -26.130 1.923 15.016 1.00 15.23 87 VAL A O 1
ATOM 715 N N . LEU A 1 92 ? -28.009 1.200 14.033 1.00 16.25 88 LEU A N 1
ATOM 716 C CA . LEU A 1 92 ? -27.778 2.003 12.824 1.00 17.56 88 LEU A CA 1
ATOM 717 C C . LEU A 1 92 ? -27.757 3.500 13.158 1.00 21.53 88 LEU A C 1
ATOM 718 O O . LEU A 1 92 ? -26.830 4.231 12.778 1.00 20.05 88 LEU A O 1
ATOM 723 N N . ASP A 1 93 ? -28.771 3.951 13.886 1.00 19.96 89 ASP A N 1
ATOM 724 C CA . ASP A 1 93 ? -28.823 5.342 14.320 1.00 26.40 89 ASP A CA 1
ATOM 725 C C . ASP A 1 93 ? -27.724 5.705 15.309 1.00 24.63 89 ASP A C 1
ATOM 726 O O . ASP A 1 93 ? -27.224 6.825 15.300 1.00 22.69 89 ASP A O 1
ATOM 731 N N . LYS A 1 94 ? -27.356 4.766 16.173 1.00 20.76 90 LYS A N 1
ATOM 732 C CA . LYS A 1 94 ? -26.291 5.018 17.133 1.00 21.64 90 LYS A CA 1
ATOM 733 C C . LYS A 1 94 ? -24.970 5.202 16.396 1.00 19.74 90 LYS A C 1
ATOM 734 O O . LYS A 1 94 ? -24.186 6.092 16.723 1.00 22.72 90 LYS A O 1
ATOM 740 N N . LEU A 1 95 ? -24.730 4.363 15.394 1.00 18.70 91 LEU A N 1
ATOM 741 C CA . LEU A 1 95 ? -23.520 4.487 14.590 1.00 19.21 91 LEU A CA 1
ATOM 742 C C . LEU A 1 95 ? -23.539 5.786 13.783 1.00 24.53 91 LEU A C 1
ATOM 743 O O . LEU A 1 95 ? -22.552 6.514 13.754 1.00 31.43 91 LEU A O 1
ATOM 748 N N . GLU A 1 96 ? -24.657 6.071 13.123 1.00 22.50 92 GLU A N 1
ATOM 749 C CA A GLU A 1 96 ? -24.764 7.267 12.291 0.54 29.05 92 GLU A CA 1
ATOM 750 C CA B GLU A 1 96 ? -24.761 7.266 12.289 0.46 29.37 92 GLU A CA 1
ATOM 751 C C . GLU A 1 96 ? -24.559 8.538 13.104 1.00 34.84 92 GLU A C 1
ATOM 752 O O . GLU A 1 96 ? -23.992 9.516 12.610 1.00 33.36 92 GLU A O 1
ATOM 763 N N . LYS A 1 97 ? -25.016 8.515 14.354 1.00 30.30 93 LYS A N 1
ATOM 764 C CA . LYS A 1 97 ? -24.902 9.667 15.245 1.00 34.59 93 LYS A CA 1
ATOM 765 C C . LYS A 1 97 ? -23.619 9.628 16.072 1.00 34.17 93 LYS A C 1
ATOM 766 O O . LYS A 1 97 ? -23.405 10.478 16.945 1.00 30.73 93 LYS A O 1
ATOM 772 N N . LYS A 1 98 ? -22.777 8.635 15.810 1.00 33.39 94 LYS A N 1
ATOM 773 C CA . LYS A 1 98 ? -21.518 8.481 16.535 1.00 35.62 94 LYS A CA 1
ATOM 774 C C . LYS A 1 98 ? -21.699 8.314 18.049 1.00 33.94 94 LYS A C 1
ATOM 775 O O . LYS A 1 98 ? -20.866 8.777 18.831 1.00 32.95 94 LYS A O 1
ATOM 781 N N . ARG A 1 99 ? -22.778 7.647 18.461 1.00 28.17 95 ARG A N 1
ATOM 782 C CA . ARG A 1 99 ? -23.042 7.419 19.882 1.00 19.95 95 ARG A CA 1
ATOM 783 C C . ARG A 1 99 ? -22.457 6.101 20.406 1.00 21.94 95 ARG A C 1
ATOM 784 O O . ARG A 1 99 ? -22.324 5.911 21.614 1.00 29.70 95 ARG A O 1
ATOM 792 N N . ILE A 1 100 ? -22.119 5.189 19.502 1.00 18.51 96 ILE A N 1
ATOM 793 C CA . ILE A 1 100 ? -21.328 4.029 19.879 1.00 16.06 96 ILE A CA 1
ATOM 794 C C . ILE A 1 100 ? -20.090 3.965 18.990 1.00 19.54 96 ILE A C 1
ATOM 795 O O . ILE A 1 100 ? -20.129 4.357 17.831 1.00 19.41 96 ILE A O 1
ATOM 800 N N . PRO A 1 101 ? -18.979 3.492 19.554 1.00 12.51 97 PRO A N 1
ATOM 801 C CA . PRO A 1 101 ? -17.658 3.672 18.940 1.00 14.04 97 PRO A CA 1
ATOM 802 C C . PRO A 1 101 ? -17.363 2.708 17.798 1.00 11.02 97 PRO A C 1
ATOM 803 O O . PRO A 1 101 ? -17.776 1.554 17.831 1.00 11.93 97 PRO A O 1
ATOM 807 N N . THR A 1 102 ? -16.632 3.198 16.802 1.00 10.53 98 THR A N 1
ATOM 808 C CA . THR A 1 102 ? -15.959 2.338 15.843 1.00 8.66 98 THR A CA 1
ATOM 809 C C . THR A 1 102 ? -14.573 2.014 16.396 1.00 13.36 98 THR A C 1
ATOM 810 O O . THR A 1 102 ? -14.198 2.467 17.481 1.00 13.87 98 THR A O 1
ATOM 814 N N . LEU A 1 103 ? -13.801 1.231 15.653 1.00 8.82 99 LEU A N 1
ATOM 815 C CA . LEU A 1 103 ? -12.519 0.754 16.162 1.00 8.31 99 LEU A CA 1
ATOM 816 C C . LEU A 1 103 ? -11.465 1.841 15.966 1.00 10.41 99 LEU A C 1
ATOM 817 O O . LEU A 1 103 ? -11.120 2.187 14.830 1.00 10.33 99 LEU A O 1
ATOM 822 N N . ASN A 1 104 ? -10.987 2.390 17.088 1.00 12.28 100 ASN A N 1
ATOM 823 C CA . ASN A 1 104 ? -10.027 3.500 17.089 1.00 12.16 100 ASN A CA 1
ATOM 824 C C . ASN A 1 104 ? -10.462 4.661 16.201 1.00 12.52 100 ASN A C 1
ATOM 825 O O . ASN A 1 104 ? -9.651 5.268 15.500 1.00 12.53 100 ASN A O 1
ATOM 830 N N . ASP A 1 105 ? -11.758 4.951 16.229 1.00 12.37 101 ASP A N 1
ATOM 831 C CA . ASP A 1 105 ? -12.325 6.064 15.466 1.00 13.56 101 ASP A CA 1
ATOM 832 C C . ASP A 1 105 ? -12.097 5.949 13.950 1.00 14.42 101 ASP A C 1
ATOM 833 O O . ASP A 1 105 ? -12.091 6.953 13.222 1.00 13.40 101 ASP A O 1
ATOM 838 N N . SER A 1 106 ? -11.914 4.718 13.485 1.00 12.41 102 SER A N 1
ATOM 839 C CA . SER A 1 106 ? -11.793 4.432 12.057 1.00 9.96 102 SER A CA 1
ATOM 840 C C . SER A 1 106 ? -13.175 4.217 11.451 1.00 13.84 102 SER A C 1
ATOM 841 O O . SER A 1 106 ? -14.185 4.353 12.132 1.00 13.35 102 SER A O 1
ATOM 844 N N . ARG A 1 107 ? -13.213 3.861 10.171 1.00 13.06 103 ARG A N 1
ATOM 845 C CA . ARG A 1 107 ? -14.466 3.497 9.512 1.00 11.87 103 ARG A CA 1
ATOM 846 C C . ARG A 1 107 ? -14.941 2.082 9.870 1.00 11.86 103 ARG A C 1
ATOM 847 O O . ARG A 1 107 ? -16.037 1.678 9.485 1.00 12.15 103 ARG A O 1
ATOM 855 N N . TYR A 1 108 ? -14.122 1.322 10.590 1.00 8.71 104 TYR A N 1
ATOM 856 C CA . TYR A 1 108 ? -14.453 -0.074 10.884 1.00 10.19 104 TYR A CA 1
ATOM 857 C C . TYR A 1 108 ? -15.219 -0.228 12.190 1.00 12.75 104 TYR A C 1
ATOM 858 O O . TYR A 1 108 ? -14.824 0.338 13.204 1.00 11.11 104 TYR A O 1
ATOM 867 N N . ALA A 1 109 ? -16.292 -1.020 12.167 1.00 12.44 105 ALA A N 1
ATOM 868 C CA . ALA A 1 109 ? -17.040 -1.355 13.378 1.00 11.21 105 ALA A CA 1
ATOM 869 C C . ALA A 1 109 ? -17.057 -2.871 13.539 1.00 12.27 105 ALA A C 1
ATOM 870 O O . ALA A 1 109 ? -17.241 -3.598 12.556 1.00 10.29 105 ALA A O 1
ATOM 872 N N . LEU A 1 110 ? -16.827 -3.354 14.763 1.00 10.50 106 LEU A N 1
ATOM 873 C CA . LEU A 1 110 ? -16.856 -4.796 15.030 1.00 9.97 106 LEU A CA 1
ATOM 874 C C . LEU A 1 110 ? -18.293 -5.225 15.324 1.00 10.24 106 LEU A C 1
ATOM 875 O O . LEU A 1 110 ? -18.885 -4.768 16.294 1.00 11.20 106 LEU A O 1
ATOM 880 N N . ILE A 1 111 ? -18.851 -6.099 14.486 1.00 7.66 107 ILE A N 1
ATOM 881 C CA . ILE A 1 111 ? -20.268 -6.443 14.551 1.00 9.35 107 ILE A CA 1
ATOM 882 C C . ILE A 1 111 ? -20.447 -7.924 14.871 1.00 13.44 107 ILE A C 1
ATOM 883 O O . ILE A 1 111 ? -19.777 -8.768 14.268 1.00 10.16 107 ILE A O 1
ATOM 888 N N . GLU A 1 112 ? -21.357 -8.255 15.788 1.00 8.62 108 GLU A N 1
ATOM 889 C CA . GLU A 1 112 ? -21.613 -9.677 16.064 1.00 6.48 108 GLU A CA 1
ATOM 890 C C . GLU A 1 112 ? -23.084 -9.998 15.927 1.00 11.17 108 GLU A C 1
ATOM 891 O O . GLU A 1 112 ? -23.934 -9.101 16.006 1.00 10.05 108 GLU A O 1
ATOM 897 N N . PHE A 1 113 ? -23.370 -11.283 15.709 1.00 10.44 109 PHE A N 1
ATOM 898 C CA . PHE A 1 113 ? -24.740 -11.791 15.632 1.00 11.29 109 PHE A CA 1
ATOM 899 C C . PHE A 1 113 ? -24.880 -12.974 16.595 1.00 12.93 109 PHE A C 1
ATOM 900 O O . PHE A 1 113 ? -23.954 -13.253 17.355 1.00 13.11 109 PHE A O 1
ATOM 908 N N . SER A 1 114 ? -26.037 -13.640 16.595 1.00 12.74 110 SER A N 1
ATOM 909 C CA . SER A 1 114 ? -26.190 -14.881 17.360 1.00 15.14 110 SER A CA 1
ATOM 910 C C . SER A 1 114 ? -25.782 -16.082 16.523 1.00 13.77 110 SER A C 1
ATOM 911 O O . SER A 1 114 ? -25.771 -16.013 15.290 1.00 13.06 110 SER A O 1
ATOM 914 N N . MET A 1 115 ? -25.446 -17.184 17.186 1.00 12.12 111 MET A N 1
ATOM 915 C CA A MET A 1 115 ? -25.057 -18.408 16.484 0.40 12.57 111 MET A CA 1
ATOM 916 C CA B MET A 1 115 ? -25.065 -18.418 16.494 0.60 11.95 111 MET A CA 1
ATOM 917 C C . MET A 1 115 ? -26.084 -18.809 15.430 1.00 14.90 111 MET A C 1
ATOM 918 O O . MET A 1 115 ? -25.730 -19.238 14.333 1.00 12.93 111 MET A O 1
ATOM 927 N N . ASN A 1 116 ? -27.365 -18.662 15.753 1.00 10.35 112 ASN A N 1
ATOM 928 C CA . ASN A 1 116 ? -28.407 -19.083 14.812 1.00 9.64 112 ASN A CA 1
ATOM 929 C C . ASN A 1 116 ? -29.009 -17.993 13.921 1.00 15.45 112 ASN A C 1
ATOM 930 O O . ASN A 1 116 ? -30.060 -18.206 13.307 1.00 15.48 112 ASN A O 1
ATOM 935 N N . THR A 1 117 ? -28.356 -16.835 13.830 1.00 12.67 113 THR A N 1
ATOM 936 C CA . THR A 1 117 ? -28.886 -15.763 12.987 1.00 11.06 113 THR A CA 1
ATOM 937 C C . THR A 1 117 ? -28.908 -16.186 11.519 1.00 10.21 113 THR A C 1
ATOM 938 O O . THR A 1 117 ? -27.878 -16.574 10.973 1.00 10.29 113 THR A O 1
ATOM 942 N N . PRO A 1 118 ? -30.085 -16.120 10.869 1.00 10.24 114 PRO A N 1
ATOM 943 C CA . PRO A 1 118 ? -30.156 -16.528 9.457 1.00 10.40 114 PRO A CA 1
ATOM 944 C C . PRO A 1 118 ? -29.267 -15.703 8.528 1.00 12.78 114 PRO A C 1
ATOM 945 O O . PRO A 1 118 ? -29.072 -14.505 8.752 1.00 11.14 114 PRO A O 1
ATOM 949 N N . TYR A 1 119 ? -28.747 -16.334 7.480 1.00 9.45 115 TYR A N 1
ATOM 950 C CA . TYR A 1 119 ? -27.878 -15.629 6.547 1.00 10.79 115 TYR A CA 1
ATOM 951 C C . TYR A 1 119 ? -28.532 -14.354 6.050 1.00 10.89 115 TYR A C 1
ATOM 952 O O . TYR A 1 119 ? -27.866 -13.323 5.954 1.00 12.73 115 TYR A O 1
ATOM 961 N N . ARG A 1 120 ? -29.834 -14.405 5.729 1.00 10.43 116 ARG A N 1
ATOM 962 C CA . ARG A 1 120 ? -30.459 -13.228 5.114 1.00 9.55 116 ARG A CA 1
ATOM 963 C C . ARG A 1 120 ? -30.39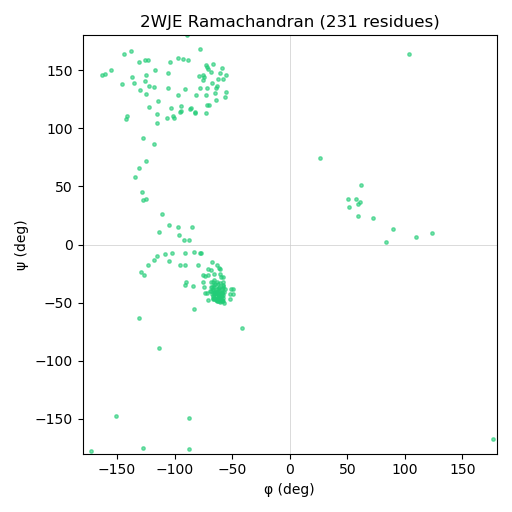8 -12.037 6.070 1.00 10.05 116 ARG A C 1
ATOM 964 O O . ARG A 1 120 ? -30.248 -10.890 5.641 1.00 11.78 116 ARG A O 1
ATOM 972 N N . ASP A 1 121 ? -30.506 -12.318 7.366 1.00 7.52 117 ASP A N 1
ATOM 973 C CA . ASP A 1 121 ? -30.466 -11.269 8.377 1.00 9.33 117 ASP A CA 1
ATOM 974 C C . ASP A 1 121 ? -29.060 -10.708 8.564 1.00 9.88 117 ASP A C 1
ATOM 975 O O . ASP A 1 121 ? -28.895 -9.499 8.709 1.00 10.78 117 ASP A O 1
ATOM 980 N N . ILE A 1 122 ? -28.058 -11.588 8.577 1.00 7.69 118 ILE A N 1
ATOM 981 C CA . ILE A 1 122 ? -26.667 -11.148 8.587 1.00 10.73 118 ILE A CA 1
ATOM 982 C C . ILE A 1 122 ? -26.400 -10.247 7.367 1.00 12.00 118 ILE A C 1
ATOM 983 O O . ILE A 1 122 ? -25.881 -9.144 7.495 1.00 7.60 118 ILE A O 1
ATOM 988 N N . HIS A 1 123 ? -26.787 -10.717 6.183 1.00 9.03 119 HIS A N 1
ATOM 989 C CA . HIS A 1 123 ? -26.541 -9.985 4.937 1.00 9.75 119 HIS A CA 1
ATOM 990 C C . HIS A 1 123 ? -27.201 -8.604 4.948 1.00 11.43 119 HIS A C 1
ATOM 991 O O . HIS A 1 123 ? -26.569 -7.595 4.634 1.00 9.64 119 HIS A O 1
ATOM 998 N N . SER A 1 124 ? -28.473 -8.559 5.339 1.00 8.00 120 SER A N 1
ATOM 999 C CA . SER A 1 124 ? -29.225 -7.321 5.377 1.00 8.65 120 SER A CA 1
ATOM 1000 C C . SER A 1 124 ? -28.624 -6.334 6.380 1.00 8.96 120 SER A C 1
ATOM 1001 O O . SER A 1 124 ? -28.447 -5.143 6.084 1.00 11.50 120 SER A O 1
ATOM 1004 N N . ALA A 1 125 ? -28.347 -6.815 7.583 1.00 8.72 121 ALA A N 1
ATOM 1005 C CA . ALA A 1 125 ? -27.781 -5.941 8.616 1.00 8.14 121 ALA A CA 1
ATOM 1006 C C . ALA A 1 125 ? -26.455 -5.322 8.154 1.00 11.72 121 ALA A C 1
ATOM 1007 O O . ALA A 1 125 ? -26.250 -4.113 8.270 1.00 7.20 121 ALA A O 1
ATOM 1009 N N . LEU A 1 126 ? -25.553 -6.156 7.627 1.00 10.49 122 LEU A N 1
ATOM 1010 C CA . LEU A 1 126 ? -24.253 -5.675 7.146 1.00 10.22 122 LEU A CA 1
ATOM 1011 C C . LEU A 1 126 ? -24.388 -4.702 5.983 1.00 9.60 122 LEU A C 1
ATOM 1012 O O . LEU A 1 126 ? -23.658 -3.710 5.899 1.00 10.87 122 LEU A O 1
ATOM 1017 N N . SER A 1 127 ? -25.331 -4.973 5.090 1.00 9.18 123 SER A N 1
ATOM 1018 C CA . SER A 1 127 ? -25.585 -4.048 3.992 1.00 12.98 123 SER A CA 1
ATOM 1019 C C . SER A 1 127 ? -26.009 -2.661 4.503 1.00 9.96 123 SER A C 1
ATOM 1020 O O . SER A 1 127 ? -25.557 -1.645 3.989 1.00 12.48 123 SER A O 1
ATOM 1023 N N . LYS A 1 128 ? -26.887 -2.627 5.497 1.00 12.30 124 LYS A N 1
ATOM 1024 C CA A LYS A 1 128 ? -27.363 -1.356 6.039 0.32 13.42 124 LYS A CA 1
ATOM 1025 C CA B LYS A 1 128 ? -27.371 -1.363 6.059 0.68 13.54 124 LYS A CA 1
ATOM 1026 C C . LYS A 1 128 ? -26.250 -0.596 6.755 1.00 10.55 124 LYS A C 1
ATOM 1027 O O . LYS A 1 128 ? -26.184 0.630 6.695 1.00 10.45 124 LYS A O 1
ATOM 1038 N N . ILE A 1 129 ? -25.365 -1.323 7.420 1.00 13.09 125 ILE A N 1
ATOM 1039 C CA . ILE A 1 129 ? -24.210 -0.694 8.042 1.00 11.81 125 ILE A CA 1
ATOM 1040 C C . ILE A 1 129 ? -23.268 -0.092 6.989 1.00 11.55 125 ILE A C 1
ATOM 1041 O O . ILE A 1 129 ? -22.836 1.042 7.120 1.00 11.47 125 ILE A O 1
ATOM 1046 N N . LEU A 1 130 ? -22.977 -0.845 5.933 1.00 9.35 126 LEU A N 1
ATOM 1047 C CA . LEU A 1 130 ? -22.176 -0.335 4.816 1.00 12.49 126 LEU A CA 1
ATOM 1048 C C . LEU A 1 130 ? -22.783 0.940 4.201 1.00 14.76 126 LEU A C 1
ATOM 1049 O O . LEU A 1 130 ? -22.075 1.869 3.828 1.00 12.99 126 LEU A O 1
ATOM 1054 N N . MET A 1 131 ? -24.101 0.994 4.111 1.00 13.64 127 MET A N 1
ATOM 1055 C CA . MET A 1 131 ? -24.756 2.190 3.570 1.00 13.12 127 MET A CA 1
ATOM 1056 C C . MET A 1 131 ? -24.516 3.449 4.410 1.00 21.45 127 MET A C 1
ATOM 1057 O O . MET A 1 131 ? -24.704 4.564 3.926 1.00 18.29 127 MET A O 1
ATOM 1062 N N . LEU A 1 132 ? -24.093 3.272 5.663 1.00 14.99 128 LEU A N 1
ATOM 1063 C CA . LEU A 1 132 ? -23.742 4.404 6.522 1.00 18.30 128 LEU A CA 1
ATOM 1064 C C . LEU A 1 132 ? -22.318 4.905 6.285 1.00 18.52 128 LEU A C 1
ATOM 1065 O O . LEU A 1 132 ? -21.908 5.920 6.848 1.00 19.84 128 LEU A O 1
ATOM 1070 N N . GLY A 1 133 ? -21.560 4.184 5.463 1.00 14.92 129 GLY A N 1
ATOM 1071 C CA . GLY A 1 133 ? -20.153 4.497 5.241 1.00 14.10 129 GLY A CA 1
ATOM 1072 C C . GLY A 1 133 ? -19.267 3.775 6.244 1.00 16.30 129 GLY A C 1
ATOM 1073 O O . GLY A 1 133 ? -18.084 4.095 6.386 1.00 18.61 129 GLY A O 1
ATOM 1074 N N . ILE A 1 134 ? -19.840 2.799 6.949 1.00 7.78 130 ILE A N 1
ATOM 1075 C CA . ILE A 1 134 ? -19.098 2.038 7.967 1.00 8.62 130 ILE A CA 1
ATOM 1076 C C . ILE A 1 134 ? -18.767 0.631 7.453 1.00 10.35 130 ILE A C 1
ATOM 1077 O O . ILE A 1 134 ? -19.625 -0.032 6.877 1.00 12.89 130 ILE A O 1
ATOM 1082 N N . THR A 1 135 ? -17.526 0.192 7.656 1.00 9.14 131 THR A N 1
ATOM 1083 C CA . THR A 1 135 ? -17.066 -1.128 7.202 1.00 10.15 131 THR A CA 1
ATOM 1084 C C . THR A 1 135 ? -17.174 -2.148 8.332 1.00 10.21 131 THR A C 1
ATOM 1085 O O . THR A 1 135 ? -16.476 -2.025 9.356 1.00 12.13 131 THR A O 1
ATOM 1089 N N . PRO A 1 136 ? -18.062 -3.148 8.176 1.00 9.72 132 PRO A N 1
ATOM 1090 C CA . PRO A 1 136 ? -18.147 -4.158 9.232 1.00 10.38 132 PRO A CA 1
ATOM 1091 C C . PRO A 1 136 ? -16.946 -5.097 9.264 1.00 12.90 132 PRO A C 1
ATOM 1092 O O . PRO A 1 136 ? -16.511 -5.624 8.234 1.00 9.45 132 PRO A O 1
ATOM 1096 N N . VAL A 1 137 ? -16.440 -5.318 10.468 1.00 8.00 133 VAL A N 1
ATOM 1097 C CA . VAL A 1 137 ? -15.573 -6.448 10.740 1.00 10.09 133 VAL A CA 1
ATOM 1098 C C . VAL A 1 137 ? -16.478 -7.437 11.461 1.00 11.89 133 VAL A C 1
ATOM 1099 O O . VAL A 1 137 ? -17.030 -7.123 12.532 1.00 9.08 133 VAL A O 1
ATOM 1103 N N . ILE A 1 138 ? -16.680 -8.603 10.852 1.00 8.66 134 ILE A N 1
ATOM 1104 C CA . ILE A 1 138 ? -17.610 -9.583 11.398 1.00 6.92 134 ILE A CA 1
ATOM 1105 C C . ILE A 1 138 ? -16.899 -10.364 12.492 1.00 11.50 134 ILE A C 1
ATOM 1106 O O . ILE A 1 138 ? -15.927 -11.073 12.221 1.00 6.71 134 ILE A O 1
ATOM 1111 N N . ALA A 1 139 ? -17.370 -10.200 13.730 1.00 9.09 135 ALA A N 1
ATOM 1112 C CA . ALA A 1 139 ? -16.767 -10.853 14.892 1.00 8.61 135 ALA A CA 1
ATOM 1113 C C . ALA A 1 139 ? -16.957 -12.364 14.840 1.00 8.32 135 ALA A C 1
ATOM 1114 O O . ALA A 1 139 ? -18.030 -12.848 14.469 1.00 10.54 135 ALA A O 1
ATOM 1116 N N . HIS A 1 140 ? -15.892 -13.081 15.215 1.00 10.64 136 HIS A N 1
ATOM 1117 C CA . HIS A 1 140 ? -15.848 -14.542 15.275 1.00 11.73 136 HIS A CA 1
ATOM 1118 C C . HIS A 1 140 ? -16.799 -15.272 14.335 1.00 10.45 136 HIS A C 1
ATOM 1119 O O . HIS A 1 140 ? -17.802 -15.854 14.764 1.00 10.44 136 HIS A O 1
ATOM 1126 N N . ILE A 1 141 ? -16.457 -15.285 13.050 1.00 8.06 137 ILE A N 1
ATOM 1127 C CA . ILE A 1 141 ? -17.320 -15.905 12.056 1.00 8.81 137 ILE A CA 1
ATOM 1128 C C . ILE A 1 141 ? -17.537 -17.396 12.305 1.00 11.00 137 ILE A C 1
ATOM 1129 O O . ILE A 1 141 ? -18.499 -17.953 11.812 1.00 8.76 137 ILE A O 1
ATOM 1134 N N . GLU A 1 142 ? -16.647 -18.037 13.065 1.00 9.18 138 GLU A N 1
ATOM 1135 C CA . GLU A 1 142 ? -16.800 -19.469 13.372 1.00 11.75 138 GLU A CA 1
ATOM 1136 C C . GLU A 1 142 ? -18.020 -19.732 14.274 1.00 14.35 138 GLU A C 1
ATOM 1137 O O . GLU A 1 142 ? -18.469 -20.871 14.433 1.00 14.05 138 GLU A O 1
ATOM 1143 N N . ARG A 1 143 ? -18.546 -18.675 14.877 1.00 8.89 139 ARG A N 1
ATOM 1144 C CA . ARG A 1 143 ? -19.753 -18.801 15.698 1.00 10.24 139 ARG A CA 1
ATOM 1145 C C . ARG A 1 143 ? -21.041 -19.076 14.890 1.00 10.87 139 ARG A C 1
ATOM 1146 O O . ARG A 1 143 ? -22.000 -19.647 15.414 1.00 12.57 139 ARG A O 1
ATOM 1154 N N . TYR A 1 144 ? -21.080 -18.668 13.625 1.00 11.03 140 TYR A N 1
ATOM 1155 C CA . TYR A 1 144 ? -22.369 -18.572 12.929 1.00 10.08 140 TYR A CA 1
ATOM 1156 C C . TYR A 1 144 ? -22.730 -19.813 12.124 1.00 9.32 140 TYR A C 1
ATOM 1157 O O . TYR A 1 144 ? -22.068 -20.155 11.147 1.00 11.01 140 TYR A O 1
ATOM 1166 N N . ASP A 1 145 ? -23.798 -20.478 12.536 1.00 6.75 141 ASP A N 1
ATOM 1167 C CA . ASP A 1 145 ? -24.333 -21.606 11.772 1.00 10.61 141 ASP A CA 1
ATOM 1168 C C . ASP A 1 145 ? -24.526 -21.285 10.284 1.00 11.36 141 ASP A C 1
ATOM 1169 O O . ASP A 1 145 ? -24.321 -22.142 9.412 1.00 10.54 141 ASP A O 1
ATOM 1174 N N . ALA A 1 146 ? -24.968 -20.065 9.994 1.00 12.22 142 ALA A N 1
ATOM 1175 C CA . ALA A 1 146 ? -25.254 -19.667 8.605 1.00 14.82 142 ALA A CA 1
ATOM 1176 C C . ALA A 1 146 ? -24.011 -19.741 7.709 1.00 13.24 142 ALA A C 1
ATOM 1177 O O . ALA A 1 146 ? -24.129 -19.909 6.498 1.00 14.07 142 ALA A O 1
ATOM 1179 N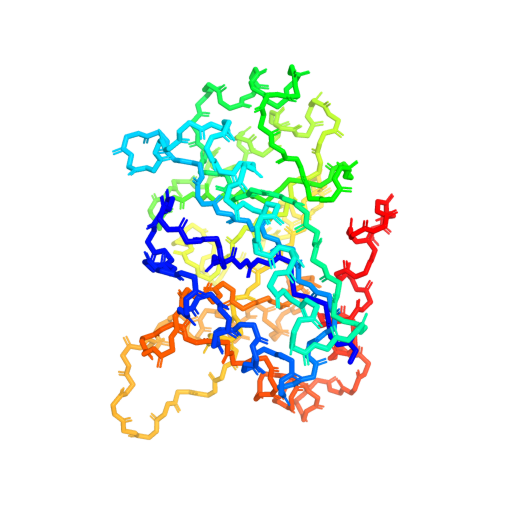 N . LEU A 1 147 ? -22.822 -19.616 8.298 1.00 13.10 143 LEU A N 1
ATOM 1180 C CA . LEU A 1 147 ? -21.583 -19.562 7.502 1.00 12.14 143 LEU A CA 1
ATOM 1181 C C . LEU A 1 147 ? -20.810 -20.872 7.504 1.00 12.68 143 LEU A C 1
ATOM 1182 O O . LEU A 1 147 ? -19.821 -21.016 6.779 1.00 12.99 143 LEU A O 1
ATOM 1187 N N . GLU A 1 148 ? -21.250 -21.818 8.322 1.00 11.38 144 GLU A N 1
ATOM 1188 C CA . GLU A 1 148 ? -20.515 -23.061 8.515 1.00 11.44 144 GLU A CA 1
ATOM 1189 C C . GLU A 1 148 ? -20.276 -23.791 7.197 1.00 14.17 144 GLU A C 1
ATOM 1190 O O . GLU A 1 148 ? -21.214 -24.051 6.450 1.00 12.70 144 GLU A O 1
ATOM 1196 N N . ASN A 1 149 ? -19.017 -24.123 6.923 1.00 12.13 145 ASN A N 1
ATOM 1197 C CA A ASN A 1 149 ? -18.646 -24.846 5.708 0.41 16.37 145 ASN A CA 1
ATOM 1198 C CA B ASN A 1 149 ? -18.665 -24.848 5.704 0.59 16.21 145 ASN A CA 1
ATOM 1199 C C . ASN A 1 149 ? -19.189 -24.169 4.450 1.00 16.21 145 ASN A C 1
ATOM 1200 O O . ASN A 1 149 ? -19.456 -24.820 3.442 1.00 14.91 145 ASN A O 1
ATOM 1209 N N . ASN A 1 150 ? -19.336 -22.851 4.512 1.00 12.52 146 ASN A N 1
ATOM 1210 C CA . ASN A 1 150 ? -19.981 -22.132 3.419 1.00 12.07 146 ASN A CA 1
ATOM 1211 C C . ASN A 1 150 ? -19.094 -21.009 2.869 1.00 13.65 146 ASN A C 1
ATOM 1212 O O . ASN A 1 150 ? -19.350 -19.828 3.095 1.00 12.73 146 ASN A O 1
ATOM 1217 N N . GLU A 1 151 ? -18.039 -21.399 2.157 1.00 7.57 147 GLU A N 1
ATOM 1218 C CA . GLU A 1 151 ? -17.158 -20.436 1.493 1.00 13.35 147 GLU A CA 1
ATOM 1219 C C . GLU A 1 151 ? -17.912 -19.398 0.659 1.00 12.51 147 GLU A C 1
ATOM 1220 O O . GLU A 1 151 ? -17.563 -18.217 0.664 1.00 12.42 147 GLU A O 1
ATOM 1226 N N . LYS A 1 152 ? -18.843 -19.717 -0.051 1.00 10.92 148 LYS A N 1
ATOM 1227 C CA . LYS A 1 152 ? -19.760 -18.861 -0.805 1.00 12.61 148 LYS A CA 1
ATOM 1228 C C . LYS A 1 152 ? -20.192 -17.618 -0.015 1.00 12.04 148 LYS A C 1
ATOM 1229 O O . LYS A 1 152 ? -20.117 -16.505 -0.534 1.00 11.95 148 LYS A O 1
ATOM 1235 N N . ARG A 1 153 ? -21.024 -18.110 0.928 1.00 8.32 149 ARG A N 1
ATOM 1236 C CA . ARG A 1 153 ? -21.640 -17.113 1.779 1.00 8.55 149 ARG A CA 1
ATOM 1237 C C . ARG A 1 153 ? -20.600 -16.173 2.384 1.00 11.57 149 ARG A C 1
ATOM 1238 O O . ARG A 1 153 ? -20.766 -14.996 2.364 1.00 12.45 149 ARG A O 1
ATOM 1246 N N . VAL A 1 154 ? -19.532 -16.730 2.909 1.00 8.67 150 VAL A N 1
ATOM 1247 C CA . VAL A 1 154 ? -18.510 -15.871 3.510 1.00 7.92 150 VAL A CA 1
ATOM 1248 C C . VAL A 1 154 ? -17.930 -14.904 2.462 1.00 10.38 150 VAL A C 1
ATOM 1249 O O . VAL A 1 154 ? -17.791 -13.711 2.725 1.00 9.69 150 VAL A O 1
ATOM 1253 N N . ARG A 1 155 ? -17.627 -15.390 1.268 1.00 5.87 151 ARG A N 1
ATOM 1254 C CA . ARG A 1 155 ? -17.056 -14.552 0.222 1.00 9.64 151 ARG A CA 1
ATOM 1255 C C . ARG A 1 155 ? -18.042 -13.502 -0.258 1.00 8.16 151 ARG A C 1
ATOM 1256 O O . ARG A 1 155 ? -17.659 -12.441 -0.664 1.00 9.59 151 ARG A O 1
ATOM 1264 N N . GLU A 1 156 ? -19.311 -13.834 -0.229 1.00 9.94 152 GLU A N 1
ATOM 1265 C CA . GLU A 1 156 ? -20.292 -12.882 -0.695 1.00 10.18 152 GLU A CA 1
ATOM 1266 C C . GLU A 1 156 ? -20.352 -11.699 0.280 1.00 10.82 152 GLU A C 1
ATOM 1267 O O . GLU A 1 156 ? -20.467 -10.578 -0.101 1.00 11.16 152 GLU A O 1
ATOM 1273 N N . LEU A 1 157 ? -20.210 -11.997 1.552 1.00 8.11 153 LEU A N 1
ATOM 1274 C CA . LEU A 1 157 ? -20.157 -10.952 2.556 1.00 10.22 153 LEU A CA 1
ATOM 1275 C C . LEU A 1 157 ? -18.883 -10.111 2.392 1.00 9.77 153 LEU A C 1
ATOM 1276 O O . LEU A 1 157 ? -18.920 -8.902 2.443 1.00 10.12 153 LEU A O 1
ATOM 1281 N N . ILE A 1 158 ? -17.763 -10.787 2.206 1.00 8.31 154 ILE A N 1
ATOM 1282 C CA . ILE A 1 158 ? -16.497 -10.099 1.987 1.00 8.36 154 ILE A CA 1
ATOM 1283 C C . ILE A 1 158 ? -16.583 -9.191 0.748 1.00 12.50 154 ILE A C 1
ATOM 1284 O O . ILE A 1 158 ? -16.210 -8.013 0.802 1.00 8.56 154 ILE A O 1
ATOM 1289 N N . ASP A 1 159 ? -17.097 -9.740 -0.356 1.00 11.69 155 ASP A N 1
ATOM 1290 C CA . ASP A 1 159 ? -17.107 -9.035 -1.642 1.00 12.50 155 ASP A CA 1
ATOM 1291 C C . ASP A 1 159 ? -18.009 -7.800 -1.587 1.00 12.46 155 ASP A C 1
ATOM 1292 O O . ASP A 1 159 ? -17.846 -6.848 -2.359 1.00 10.37 155 ASP A O 1
ATOM 1297 N N . MET A 1 160 ? -18.974 -7.855 -0.679 1.00 9.58 156 MET A N 1
ATOM 1298 C CA A MET A 1 160 ? -19.894 -6.772 -0.386 0.37 15.32 156 MET A CA 1
ATOM 1299 C CA B MET A 1 160 ? -19.883 -6.734 -0.468 0.63 13.90 156 MET A CA 1
ATOM 1300 C C . MET A 1 160 ? -19.192 -5.584 0.271 1.00 10.54 156 MET A C 1
ATOM 1301 O O . MET A 1 160 ? -19.691 -4.464 0.262 1.00 14.45 156 MET A O 1
ATOM 1310 N N . GLY A 1 161 ? -18.045 -5.858 0.895 1.00 8.99 157 GLY A N 1
ATOM 1311 C CA . GLY A 1 161 ? -17.316 -4.842 1.638 1.00 11.29 157 GLY A CA 1
ATOM 1312 C C . GLY A 1 161 ? -17.016 -5.148 3.099 1.00 11.75 157 GLY A C 1
ATOM 1313 O O . GLY A 1 161 ? -16.551 -4.264 3.815 1.00 13.49 157 GLY A O 1
ATOM 1314 N N . CYS A 1 162 ? -17.260 -6.382 3.545 1.00 6.56 158 CYS A N 1
ATOM 1315 C CA . CYS A 1 162 ? -16.983 -6.766 4.935 1.00 5.39 158 CYS A CA 1
ATOM 1316 C C . CYS A 1 162 ? -15.641 -7.474 5.106 1.00 9.63 158 CYS A C 1
ATOM 1317 O O . CYS A 1 162 ? -15.092 -8.017 4.156 1.00 8.22 158 CYS A O 1
ATOM 1320 N N . TYR A 1 163 ? -15.132 -7.487 6.334 1.00 6.94 159 TYR A N 1
ATOM 1321 C CA . TYR A 1 163 ? -13.933 -8.248 6.639 1.00 5.20 159 TYR A CA 1
ATOM 1322 C C . TYR A 1 163 ? -14.245 -9.230 7.763 1.00 12.67 159 TYR A C 1
ATOM 1323 O O . TYR A 1 163 ? -15.221 -9.041 8.489 1.00 11.02 159 TYR A O 1
ATOM 1332 N N . THR A 1 164 ? -13.442 -10.287 7.897 1.00 7.68 160 THR A N 1
ATOM 1333 C CA . THR A 1 164 ? -13.769 -11.353 8.839 1.00 5.06 160 THR A CA 1
ATOM 1334 C C . THR A 1 164 ? -12.740 -11.497 9.948 1.00 8.66 160 THR A C 1
ATOM 1335 O O . THR A 1 164 ? -11.556 -11.243 9.752 1.00 8.35 160 THR A O 1
ATOM 1339 N N . GLN A 1 165 ? -13.206 -11.950 11.106 1.00 4.79 161 GLN A N 1
ATOM 1340 C CA . GLN A 1 165 ? -12.345 -12.128 12.267 1.00 6.94 161 GLN A CA 1
ATOM 1341 C C . GLN A 1 165 ? -12.661 -13.477 12.909 1.00 7.07 161 GLN A C 1
ATOM 1342 O O . GLN A 1 165 ? -13.830 -13.878 13.002 1.00 7.47 161 GLN A O 1
ATOM 1348 N N . VAL A 1 166 ? -11.611 -14.174 13.331 1.00 7.81 162 VAL A N 1
ATOM 1349 C CA . VAL A 1 166 ? -11.720 -15.472 13.995 1.00 8.96 162 VAL A CA 1
ATOM 1350 C C . VAL A 1 166 ? -10.974 -15.405 15.322 1.00 7.99 162 VAL A C 1
ATOM 1351 O O . VAL A 1 166 ? -9.932 -14.774 15.392 1.00 6.39 162 VAL A O 1
ATOM 1355 N N . ASN A 1 167 ? -11.506 -16.021 16.376 1.00 8.85 163 ASN A N 1
ATOM 1356 C CA . ASN A 1 167 ? -10.866 -15.946 17.695 1.00 9.25 163 ASN A CA 1
ATOM 1357 C C . ASN A 1 167 ? -9.644 -16.846 17.765 1.00 8.80 163 ASN A C 1
ATOM 1358 O O . ASN A 1 167 ? -9.676 -17.958 17.253 1.00 7.87 163 ASN A O 1
ATOM 1363 N N . SER A 1 168 ? -8.588 -16.379 18.429 1.00 7.09 164 SER A N 1
ATOM 1364 C CA . SER A 1 168 ? -7.346 -17.128 18.497 1.00 8.79 164 SER A CA 1
ATOM 1365 C C . SER A 1 168 ? -7.568 -18.521 19.099 1.00 6.68 164 SER A C 1
ATOM 1366 O O . SER A 1 168 ? -6.908 -19.478 18.702 1.00 9.54 164 SER A O 1
ATOM 1369 N N . SER A 1 169 ? -8.485 -18.636 20.053 1.00 8.92 165 SER A N 1
ATOM 1370 C CA . SER A 1 169 ? -8.744 -19.929 20.683 1.00 11.88 165 SER A CA 1
ATOM 1371 C C . SER A 1 169 ? -9.156 -21.008 19.669 1.00 11.15 165 SER A C 1
ATOM 1372 O O . SER A 1 169 ? -8.867 -22.182 19.844 1.00 12.86 165 SER A O 1
ATOM 1375 N N . HIS A 1 170 ? -9.849 -20.609 18.610 1.00 6.59 166 HIS A N 1
ATOM 1376 C CA . HIS A 1 170 ? -10.412 -21.583 17.692 1.00 6.69 166 HIS A CA 1
ATOM 1377 C C . HIS A 1 170 ? -9.467 -21.924 16.556 1.00 12.52 166 HIS A C 1
ATOM 1378 O O . HIS A 1 170 ? -9.725 -22.840 15.777 1.00 10.42 166 HIS A O 1
ATOM 1385 N N . VAL A 1 171 ? -8.357 -21.194 16.485 1.00 7.74 167 VAL A N 1
ATOM 1386 C CA . VAL A 1 171 ? -7.295 -21.497 15.520 1.00 8.45 167 VAL A CA 1
ATOM 1387 C C . VAL A 1 171 ? -6.519 -22.743 15.933 1.00 9.66 167 VAL A C 1
ATOM 1388 O O . VAL A 1 171 ? -5.929 -23.425 15.104 1.00 12.36 167 VAL A O 1
ATOM 1392 N N . LEU A 1 172 ? -6.503 -23.008 17.232 1.00 8.03 168 LEU A N 1
ATOM 1393 C CA . LEU A 1 172 ? -5.663 -24.057 17.799 1.00 11.06 168 LEU A CA 1
ATOM 1394 C C . LEU A 1 172 ? -6.200 -25.449 17.454 1.00 12.30 168 LEU A C 1
ATOM 1395 O O . LEU A 1 172 ? -7.395 -25.620 17.198 1.00 11.26 168 LEU A O 1
ATOM 1400 N N . LYS A 1 173 ? -5.307 -26.433 17.441 1.00 10.72 169 LYS A N 1
ATOM 1401 C CA . LYS A 1 173 ? -5.687 -27.829 17.244 1.00 14.44 169 LYS A CA 1
ATOM 1402 C C . LYS A 1 173 ? -6.669 -28.263 18.334 1.00 10.15 169 LYS A C 1
ATOM 1403 O O . LYS A 1 173 ? -6.618 -27.753 19.460 1.00 11.67 169 LYS A O 1
ATOM 1409 N N . PRO A 1 174 ? -7.542 -29.231 18.019 1.00 9.94 170 PRO A N 1
ATOM 1410 C CA . PRO A 1 174 ? -8.341 -29.825 19.097 1.00 10.23 170 PRO A CA 1
ATOM 1411 C C . PRO A 1 174 ? -7.363 -30.508 20.045 1.00 11.06 170 PRO A C 1
ATOM 1412 O O . PRO A 1 174 ? -6.424 -31.140 19.563 1.00 11.06 170 PRO A O 1
ATOM 1416 N N . LYS A 1 175 ? -7.547 -30.341 21.351 1.00 11.61 171 LYS A N 1
ATOM 1417 C CA . LYS A 1 175 ? -6.669 -30.961 22.336 1.00 10.39 171 LYS A CA 1
ATOM 1418 C C . LYS A 1 175 ? -6.899 -32.459 22.403 1.00 13.37 171 LYS A C 1
ATOM 1419 O O . LYS A 1 175 ? -7.997 -32.931 22.116 1.00 10.61 171 LYS A O 1
ATOM 1425 N N . LEU A 1 176 ? -5.869 -33.207 22.801 1.00 11.44 172 LEU A N 1
ATOM 1426 C CA . LEU A 1 176 ? -6.003 -34.652 22.964 1.00 10.81 172 LEU A CA 1
ATOM 1427 C C . LEU A 1 176 ? -6.970 -35.006 24.093 1.00 13.82 172 LEU A C 1
ATOM 1428 O O . LEU A 1 176 ? -7.625 -36.060 24.056 1.00 12.84 172 LEU A O 1
ATOM 1433 N N . PHE A 1 177 ? -7.046 -34.149 25.112 1.00 9.34 173 PHE A N 1
ATOM 1434 C CA . PHE A 1 177 ? -7.946 -34.392 26.250 1.00 10.06 173 PHE A CA 1
ATOM 1435 C C . PHE A 1 177 ? -8.668 -33.113 26.644 1.00 11.69 173 PHE A C 1
ATOM 1436 O O . PHE A 1 177 ? -8.089 -32.034 26.605 1.00 10.37 173 PHE A O 1
ATOM 1444 N N . GLY A 1 178 ? -9.926 -33.235 27.054 1.00 11.87 174 GLY A N 1
ATOM 1445 C CA . GLY A 1 178 ? -10.627 -32.079 27.594 1.00 14.53 174 GLY A CA 1
ATOM 1446 C C . GLY A 1 178 ? -11.030 -31.013 26.586 1.00 14.15 174 GLY A C 1
ATOM 1447 O O . GLY A 1 178 ? -11.244 -29.860 26.960 1.00 14.28 174 GLY A O 1
ATOM 1448 N N . GLU A 1 179 ? -11.147 -31.389 25.317 1.00 10.96 175 GLU A N 1
ATOM 1449 C CA . GLU A 1 179 ? -11.578 -30.448 24.284 1.00 10.82 175 GLU A CA 1
ATOM 1450 C C . GLU A 1 179 ? -13.065 -30.141 24.442 1.00 14.32 175 GLU A C 1
ATOM 1451 O O . GLU A 1 179 ? -13.892 -31.047 24.378 1.00 13.21 175 GLU A O 1
ATOM 1457 N N . ARG A 1 180 ? -13.408 -28.876 24.663 1.00 9.79 176 ARG A N 1
ATOM 1458 C CA . ARG A 1 180 ? -14.813 -28.515 24.841 1.00 10.47 176 ARG A CA 1
ATOM 1459 C C . ARG A 1 180 ? -15.370 -27.745 23.644 1.00 17.17 176 ARG A C 1
ATOM 1460 O O . ARG A 1 180 ? -16.576 -27.504 23.591 1.00 13.23 176 ARG A O 1
ATOM 1468 N N . TYR A 1 181 ? -14.510 -27.362 22.695 1.00 11.66 177 TYR A N 1
ATOM 1469 C CA . TYR A 1 181 ? -14.962 -26.544 21.561 1.00 10.66 177 TYR A CA 1
ATOM 1470 C C . TYR A 1 181 ? -14.577 -27.096 20.195 1.00 11.35 177 TYR A C 1
ATOM 1471 O O . TYR A 1 181 ? -14.146 -26.352 19.298 1.00 10.37 177 TYR A O 1
ATOM 1480 N N . LYS A 1 182 ? -14.774 -28.394 20.024 1.00 9.83 178 LYS A N 1
ATOM 1481 C CA . LYS A 1 182 ? -14.296 -29.053 18.830 1.00 13.63 178 LYS A CA 1
ATOM 1482 C C . LYS A 1 182 ? -14.942 -28.496 17.564 1.00 14.23 178 LYS A C 1
ATOM 1483 O O . LYS A 1 182 ? -14.279 -28.383 16.540 1.00 10.75 178 LYS A O 1
ATOM 1489 N N . PHE A 1 183 ? -16.225 -28.148 17.614 1.00 11.45 179 PHE A N 1
ATOM 1490 C CA . PHE A 1 183 ? -16.899 -27.763 16.370 1.00 14.23 179 PHE A CA 1
ATOM 1491 C C . PHE A 1 183 ? -16.474 -26.373 15.915 1.00 9.48 179 PHE A C 1
ATOM 1492 O O . PHE A 1 183 ? -16.344 -26.105 14.722 1.00 12.36 179 PHE A O 1
ATOM 1500 N N . MET A 1 184 ? -16.256 -25.481 16.871 1.00 13.13 180 MET A N 1
ATOM 1501 C CA . MET A 1 184 ? -15.772 -24.147 16.549 1.00 11.61 180 MET A CA 1
ATOM 1502 C C . MET A 1 184 ? -14.367 -24.168 15.987 1.00 10.98 180 MET A C 1
ATOM 1503 O O . MET A 1 184 ? -14.039 -23.391 15.099 1.00 9.09 180 MET A O 1
ATOM 1508 N N . LYS A 1 185 ? -13.513 -25.019 16.539 1.00 9.98 181 LYS A N 1
ATOM 1509 C CA . LYS A 1 185 ? -12.178 -25.189 15.993 1.00 9.31 181 LYS A CA 1
ATOM 1510 C C . LYS A 1 185 ? -12.231 -25.695 14.559 1.00 10.18 181 LYS A C 1
ATOM 1511 O O . LYS A 1 185 ? -11.481 -25.225 13.687 1.00 10.07 181 LYS A O 1
ATOM 1517 N N . LYS A 1 186 ? -13.131 -26.640 14.311 1.00 12.51 182 LYS A N 1
ATOM 1518 C CA . LYS A 1 186 ? -13.269 -27.229 12.986 1.00 12.79 182 LYS A CA 1
ATOM 1519 C C . LYS A 1 186 ? -13.747 -26.180 11.975 1.00 8.51 182 LYS A C 1
ATOM 1520 O O . LYS A 1 186 ? -13.270 -26.134 10.839 1.00 9.45 182 LYS A O 1
ATOM 1526 N N . ARG A 1 187 ? -14.690 -25.347 12.387 1.00 8.29 183 ARG A N 1
ATOM 1527 C CA . ARG A 1 187 ? -15.182 -24.274 11.517 1.00 11.67 183 ARG A CA 1
ATOM 1528 C C . ARG A 1 187 ? -14.064 -23.285 11.207 1.00 11.02 183 ARG A C 1
ATOM 1529 O O . ARG A 1 187 ? -13.861 -22.897 10.059 1.00 11.34 183 ARG A O 1
ATOM 1537 N N . ALA A 1 188 ? -13.348 -22.869 12.247 1.00 9.68 184 ALA A N 1
ATOM 1538 C CA . ALA A 1 188 ? -12.229 -21.955 12.075 1.00 10.91 184 ALA A CA 1
ATOM 1539 C C . ALA A 1 188 ? -11.179 -22.552 11.136 1.00 13.67 184 ALA A C 1
ATOM 1540 O O . ALA A 1 188 ? -10.624 -21.858 10.285 1.00 9.40 184 ALA A O 1
ATOM 1542 N N . GLN A 1 189 ? -10.901 -23.842 11.292 1.00 11.71 185 GLN A N 1
ATOM 1543 C CA . GLN A 1 189 ? -9.918 -24.524 10.449 1.00 12.73 185 GLN A CA 1
ATOM 1544 C C . GLN A 1 189 ? -10.323 -24.446 8.972 1.00 11.25 185 GLN A C 1
ATOM 1545 O O . GLN A 1 189 ? -9.499 -24.199 8.089 1.00 7.97 185 GLN A O 1
ATOM 1551 N N . TYR A 1 190 ? -11.606 -24.653 8.706 1.00 10.89 186 TYR A N 1
ATOM 1552 C CA . TYR A 1 190 ? -12.113 -24.563 7.333 1.00 11.79 186 TYR A CA 1
ATOM 1553 C C . TYR A 1 190 ? -11.930 -23.151 6.752 1.00 12.74 186 TYR A C 1
ATOM 1554 O O . TYR A 1 190 ? -11.496 -22.997 5.610 1.00 8.07 186 TYR A O 1
ATOM 1563 N N . PHE A 1 191 ? -12.268 -22.128 7.529 1.00 8.56 187 PHE A N 1
ATOM 1564 C CA . PHE A 1 191 ? -12.133 -20.757 7.059 1.00 9.59 187 PHE A CA 1
ATOM 1565 C C . PHE A 1 191 ? -10.675 -20.399 6.754 1.00 7.24 187 PHE A C 1
ATOM 1566 O O . PHE A 1 191 ? -10.390 -19.743 5.747 1.00 9.95 187 PHE A O 1
ATOM 1574 N N . LEU A 1 192 ? -9.750 -20.818 7.619 1.00 5.87 188 LEU A N 1
ATOM 1575 C CA . LEU A 1 192 ? -8.321 -20.600 7.351 1.00 7.13 188 LEU A CA 1
ATOM 1576 C C . LEU A 1 192 ? -7.858 -21.347 6.103 1.00 7.37 188 LEU A C 1
ATOM 1577 O O . LEU A 1 192 ? -7.161 -20.777 5.250 1.00 10.92 188 LEU A O 1
ATOM 1582 N N . GLU A 1 193 ? -8.236 -22.622 5.996 1.00 9.38 189 GLU A N 1
ATOM 1583 C CA . GLU A 1 193 ? -7.829 -23.433 4.851 1.00 12.33 189 GLU A CA 1
ATOM 1584 C C . GLU A 1 193 ? -8.304 -22.829 3.528 1.00 12.82 189 GLU A C 1
ATOM 1585 O O . GLU A 1 193 ? -7.590 -22.859 2.526 1.00 9.98 189 GLU A O 1
ATOM 1591 N N . GLN A 1 194 ? -9.505 -22.272 3.521 1.00 13.09 190 GLN A N 1
ATOM 1592 C CA . GLN A 1 194 ? -10.061 -21.703 2.294 1.00 9.36 190 GLN A CA 1
ATOM 1593 C C . GLN A 1 194 ? -9.647 -20.223 2.105 1.00 13.39 190 GLN A C 1
ATOM 1594 O O . GLN A 1 194 ? -10.089 -19.554 1.162 1.00 9.76 190 GLN A O 1
ATOM 1600 N N . ASP A 1 195 ? -8.811 -19.718 3.012 1.00 13.03 191 ASP A N 1
ATOM 1601 C CA . ASP A 1 195 ? -8.315 -18.331 2.932 1.00 13.41 191 ASP A CA 1
ATOM 1602 C C . ASP A 1 195 ? -9.449 -17.298 3.028 1.00 12.79 191 ASP A C 1
ATOM 1603 O O . ASP A 1 195 ? -9.562 -16.382 2.196 1.00 10.36 191 ASP A O 1
ATOM 1608 N N . LEU A 1 196 ? -10.284 -17.445 4.058 1.00 6.66 192 LEU A N 1
ATOM 1609 C CA . LEU A 1 196 ? -11.465 -16.605 4.229 1.00 5.66 192 LEU A CA 1
ATOM 1610 C C . LEU A 1 196 ? -11.361 -15.713 5.469 1.00 8.94 192 LEU A C 1
ATOM 1611 O O . LEU A 1 196 ? -12.345 -15.100 5.874 1.00 8.15 192 LEU A O 1
ATOM 1616 N N . VAL A 1 197 ? -10.173 -15.650 6.066 1.00 6.70 193 VAL A N 1
ATOM 1617 C CA . VAL A 1 197 ? -9.990 -14.952 7.351 1.00 5.22 193 VAL A CA 1
ATOM 1618 C C . VAL A 1 197 ? -9.082 -13.730 7.174 1.00 9.17 193 VAL A C 1
ATOM 1619 O O . VAL A 1 197 ? -7.951 -13.867 6.697 1.00 9.94 193 VAL A O 1
ATOM 1623 N N . HIS A 1 198 ? -9.564 -12.541 7.550 1.00 8.65 194 HIS A N 1
ATOM 1624 C CA . HIS A 1 198 ? -8.730 -11.333 7.451 1.00 6.45 194 HIS A CA 1
ATOM 1625 C C . HIS A 1 198 ? -7.926 -11.082 8.725 1.00 7.96 194 HIS A C 1
ATOM 1626 O O . HIS A 1 198 ? -6.809 -10.561 8.673 1.00 10.15 194 HIS A O 1
ATOM 1633 N N . VAL A 1 199 ? -8.487 -11.463 9.867 1.00 5.95 195 VAL A N 1
ATOM 1634 C CA . VAL A 1 199 ? -7.879 -11.098 11.135 1.00 4.92 195 VAL A CA 1
ATOM 1635 C C . VAL A 1 199 ? -8.074 -12.187 12.172 1.00 7.58 195 VAL A C 1
ATOM 1636 O O . VAL A 1 199 ? -9.140 -12.801 12.259 1.00 7.85 195 VAL A O 1
ATOM 1640 N N . ILE A 1 200 ? -7.022 -12.463 12.934 1.00 7.94 196 ILE A N 1
ATOM 1641 C CA A ILE A 1 200 ? -7.193 -13.241 14.147 0.53 5.38 196 ILE A CA 1
ATOM 1642 C CA B ILE A 1 200 ? -7.159 -13.250 14.153 0.47 5.50 196 ILE A CA 1
ATOM 1643 C C . ILE A 1 200 ? -7.075 -12.291 15.333 1.00 7.28 196 ILE A C 1
ATOM 1644 O O . ILE A 1 200 ? -6.186 -11.443 15.379 1.00 10.28 196 ILE A O 1
ATOM 1653 N N . ALA A 1 201 ? -8.005 -12.409 16.263 1.00 6.93 197 ALA A N 1
ATOM 1654 C CA . ALA A 1 201 ? -8.014 -11.562 17.454 1.00 10.04 197 ALA A CA 1
ATOM 1655 C C . ALA A 1 201 ? -8.354 -12.448 18.621 1.00 9.24 197 ALA A C 1
ATOM 1656 O O . ALA A 1 201 ? -8.797 -13.576 18.417 1.00 8.60 197 ALA A O 1
ATOM 1658 N N . SER A 1 202 ? -8.155 -11.965 19.847 1.00 9.26 198 SER A N 1
ATOM 1659 C CA . SER A 1 202 ? -8.308 -12.859 21.006 1.00 6.31 198 SER A CA 1
ATOM 1660 C C . SER A 1 202 ? -9.735 -13.038 21.531 1.00 7.25 198 SER A C 1
ATOM 1661 O O . SER A 1 202 ? -10.080 -14.113 22.024 1.00 12.68 198 SER A O 1
ATOM 1664 N N . ASP A 1 203 ? -10.537 -11.985 21.477 1.00 9.92 199 ASP A N 1
ATOM 1665 C CA . ASP A 1 203 ? -11.802 -11.978 22.219 1.00 9.78 199 ASP A CA 1
ATOM 1666 C C . ASP A 1 203 ? -11.533 -12.347 23.687 1.00 7.98 199 ASP A C 1
ATOM 1667 O O . ASP A 1 203 ? -12.354 -12.994 24.349 1.00 9.87 199 ASP A O 1
ATOM 1672 N N . MET A 1 204 ? -10.367 -11.964 24.192 1.00 9.10 200 MET A N 1
ATOM 1673 C CA . MET A 1 204 ? -10.029 -12.282 25.579 1.00 10.44 200 MET A CA 1
ATOM 1674 C C . MET A 1 204 ? -10.997 -11.615 26.558 1.00 12.53 200 MET A C 1
ATOM 1675 O O . MET A 1 204 ? -11.441 -10.469 26.346 1.00 11.20 200 MET A O 1
ATOM 1680 N N . HIS A 1 205 ? -11.322 -12.334 27.629 1.00 8.40 201 HIS A N 1
ATOM 1681 C CA . HIS A 1 205 ? -12.206 -11.799 28.677 1.00 11.28 201 HIS A CA 1
ATOM 1682 C C . HIS A 1 205 ? -11.568 -11.907 30.076 1.00 10.92 201 HIS A C 1
ATOM 1683 O O . HIS A 1 205 ? -11.926 -11.158 30.984 1.00 13.17 201 HIS A O 1
ATOM 1690 N N . ASN A 1 206 ? -10.669 -12.870 30.265 1.00 11.07 202 ASN A N 1
ATOM 1691 C CA . ASN A 1 206 ? -10.173 -13.195 31.602 1.00 15.20 202 ASN A CA 1
ATOM 1692 C C . ASN A 1 206 ? -9.023 -14.193 31.534 1.00 16.28 202 ASN A C 1
ATOM 1693 O O . ASN A 1 206 ? -8.604 -14.593 30.456 1.00 15.4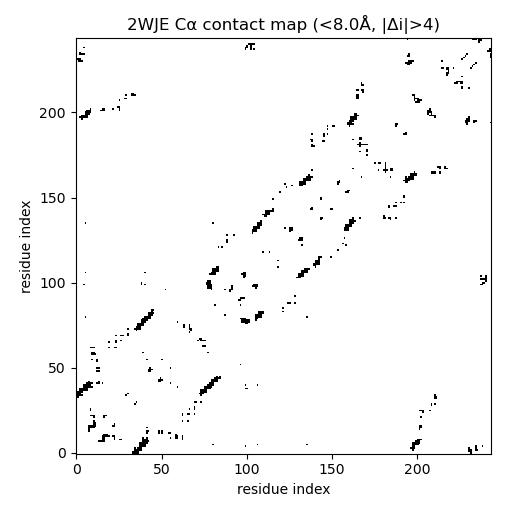5 202 ASN A O 1
ATOM 1698 N N . LEU A 1 207 ? -8.514 -14.609 32.688 1.00 11.81 203 LEU A N 1
ATOM 1699 C CA . LEU A 1 207 ? -7.416 -15.565 32.684 1.00 16.09 203 LEU A CA 1
ATOM 1700 C C . LEU A 1 207 ? -7.831 -16.941 33.201 1.00 25.41 203 LEU A C 1
ATOM 1701 O O . LEU A 1 207 ? -7.009 -17.702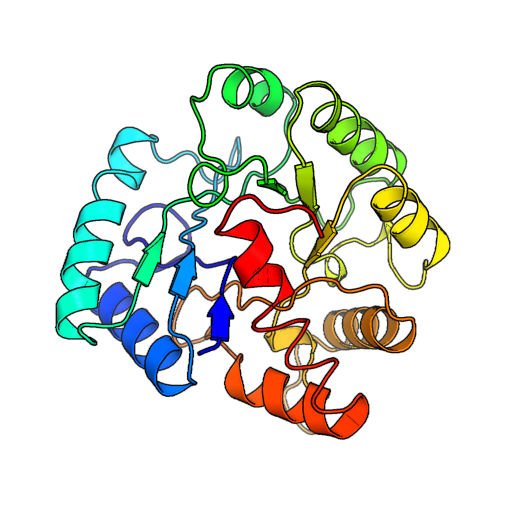 33.715 1.00 32.00 203 LEU A O 1
ATOM 1706 N N . ASP A 1 208 ? -9.108 -17.262 33.075 1.00 24.68 204 ASP A N 1
ATOM 1707 C CA . ASP A 1 208 ? -9.517 -18.647 33.282 1.00 28.13 204 ASP A CA 1
ATOM 1708 C C . ASP A 1 208 ? -10.029 -19.245 31.976 1.00 25.23 204 ASP A C 1
ATOM 1709 O O . ASP A 1 208 ? -9.249 -19.810 31.206 1.00 34.76 204 ASP A O 1
ATOM 1714 N N . GLY A 1 209 ? -11.320 -19.094 31.710 1.00 24.85 205 GLY A N 1
ATOM 1715 C CA . GLY A 1 209 ? -11.925 -19.715 30.550 1.00 22.54 205 GLY A CA 1
ATOM 1716 C C . GLY A 1 209 ? -11.624 -19.049 29.220 1.00 19.17 205 GLY A C 1
ATOM 1717 O O . GLY A 1 209 ? -11.673 -19.705 28.179 1.00 19.10 205 GLY A O 1
ATOM 1718 N N . ARG A 1 210 ? -11.325 -17.752 29.245 1.00 14.53 206 ARG A N 1
ATOM 1719 C CA . ARG A 1 210 ? -11.179 -16.994 28.002 1.00 11.99 206 ARG A CA 1
ATOM 1720 C C . ARG A 1 210 ? -9.952 -16.082 27.942 1.00 9.84 206 ARG A C 1
ATOM 1721 O O . ARG A 1 210 ? -10.070 -14.871 27.725 1.00 10.70 206 ARG A O 1
ATOM 1729 N N . PRO A 1 211 ? -8.762 -16.674 28.103 1.00 10.32 207 PRO A N 1
ATOM 1730 C CA . PRO A 1 211 ? -7.510 -15.923 27.993 1.00 11.38 207 PRO A CA 1
ATOM 1731 C C . PRO A 1 211 ? -7.164 -15.691 26.530 1.00 10.30 207 PRO A C 1
ATOM 1732 O O . PRO A 1 211 ? -7.751 -16.321 25.654 1.00 12.22 207 PRO A O 1
ATOM 1736 N N . PRO A 1 212 ? -6.193 -14.815 26.266 1.00 10.31 208 PRO A N 1
ATOM 1737 C CA . PRO A 1 212 ? -5.724 -14.714 24.886 1.00 9.95 208 PRO A CA 1
ATOM 1738 C C . PRO A 1 212 ? -4.990 -16.016 24.545 1.00 13.01 208 PRO A C 1
ATOM 1739 O O . PRO A 1 212 ? -4.397 -16.649 25.418 1.00 14.58 208 PRO A O 1
ATOM 1743 N N . HIS A 1 213 ? -5.053 -16.422 23.289 1.00 10.20 209 HIS A N 1
ATOM 1744 C CA . HIS A 1 213 ? -4.225 -17.523 22.814 1.00 12.82 209 HIS A CA 1
ATOM 1745 C C . HIS A 1 213 ? -3.492 -17.020 21.571 1.00 11.65 209 HIS A C 1
ATOM 1746 O O . HIS A 1 213 ? -3.335 -17.757 20.592 1.00 8.58 209 HIS A O 1
ATOM 1753 N N . MET A 1 214 ? -3.069 -15.764 21.607 1.00 8.36 210 MET A N 1
ATOM 1754 C CA . MET A 1 214 ? -2.466 -15.125 20.440 1.00 11.20 210 MET A CA 1
ATOM 1755 C C . MET A 1 214 ? -1.097 -15.700 20.042 1.00 10.86 210 MET A C 1
ATOM 1756 O O . MET A 1 214 ? -0.822 -15.890 18.853 1.00 9.96 210 MET A O 1
ATOM 1761 N N . ALA A 1 215 ? -0.229 -15.968 21.010 1.00 12.35 211 ALA A N 1
ATOM 1762 C CA . ALA A 1 215 ? 1.098 -16.505 20.665 1.00 12.71 211 ALA A CA 1
ATOM 1763 C C . ALA A 1 215 ? 0.996 -17.919 20.072 1.00 13.85 211 ALA A C 1
ATOM 1764 O O . ALA A 1 215 ? 1.648 -18.229 19.067 1.00 10.47 211 ALA A O 1
ATOM 1766 N N . GLU A 1 216 ? 0.172 -18.768 20.680 1.00 11.26 212 GLU A N 1
ATOM 1767 C CA . GLU A 1 216 ? -0.035 -20.119 20.161 1.00 11.91 212 GLU A CA 1
ATOM 1768 C C . GLU A 1 216 ? -0.652 -20.079 18.752 1.00 10.51 212 GLU A C 1
ATOM 1769 O O . GLU A 1 216 ? -0.269 -20.857 17.861 1.00 11.11 212 GLU A O 1
ATOM 1775 N N . ALA A 1 217 ? -1.631 -19.201 18.562 1.00 8.75 213 ALA A N 1
ATOM 1776 C CA . ALA A 1 217 ? -2.298 -19.132 17.269 1.00 12.23 213 ALA A CA 1
ATOM 1777 C C . ALA A 1 217 ? -1.335 -18.580 16.219 1.00 8.66 213 ALA A C 1
ATOM 1778 O O . ALA A 1 217 ? -1.293 -19.068 15.096 1.00 7.63 213 ALA A O 1
ATOM 1780 N N . TYR A 1 218 ? -0.536 -17.587 16.590 1.00 8.48 214 TYR A N 1
ATOM 1781 C CA . TYR A 1 218 ? 0.433 -17.055 15.646 1.00 10.41 214 TYR A CA 1
ATOM 1782 C C . TYR A 1 218 ? 1.401 -18.149 15.172 1.00 12.02 214 TYR A C 1
ATOM 1783 O O . TYR A 1 218 ? 1.662 -18.290 13.965 1.00 10.45 214 TYR A O 1
ATOM 1792 N N . ASP A 1 219 ? 1.934 -18.910 16.124 1.00 11.70 215 ASP A N 1
ATOM 1793 C CA . ASP A 1 219 ? 2.872 -19.997 15.813 1.00 10.06 215 ASP A CA 1
ATOM 1794 C C . ASP A 1 219 ? 2.208 -21.054 14.933 1.00 10.80 215 ASP A C 1
ATOM 1795 O O . ASP A 1 219 ? 2.823 -21.555 14.002 1.00 11.51 215 ASP A O 1
ATOM 1800 N N . LEU A 1 220 ? 0.959 -21.414 15.236 1.00 8.83 216 LEU A N 1
ATOM 1801 C CA . LEU A 1 220 ? 0.247 -22.419 14.440 1.00 10.51 216 LEU A CA 1
ATOM 1802 C C . LEU A 1 220 ? 0.049 -21.968 12.993 1.00 13.26 216 LEU A C 1
ATOM 1803 O O . LEU A 1 220 ? 0.289 -22.728 12.048 1.00 12.71 216 LEU A O 1
ATOM 1808 N N . VAL A 1 221 ? -0.404 -20.732 12.820 1.00 8.26 217 VAL A N 1
ATOM 1809 C CA . VAL A 1 221 ? -0.630 -20.193 11.479 1.00 11.79 217 VAL A CA 1
ATOM 1810 C C . VAL A 1 221 ? 0.687 -20.124 10.717 1.00 10.67 217 VAL A C 1
ATOM 1811 O O . VAL A 1 221 ? 0.751 -20.451 9.517 1.00 10.49 217 VAL A O 1
ATOM 1815 N N . THR A 1 222 ? 1.741 -19.706 11.412 1.00 9.35 218 THR A N 1
ATOM 1816 C CA . THR A 1 222 ? 3.066 -19.645 10.803 1.00 10.24 218 THR A CA 1
ATOM 1817 C C . THR A 1 222 ? 3.467 -21.027 10.278 1.00 15.20 218 THR A C 1
ATOM 1818 O O . THR A 1 222 ? 3.953 -21.161 9.147 1.00 12.99 218 THR A O 1
ATOM 1822 N N . GLN A 1 223 ? 3.251 -22.051 11.101 1.00 13.94 219 GLN A N 1
ATOM 1823 C CA . GLN A 1 223 ? 3.657 -23.419 10.766 1.00 16.56 219 GLN A CA 1
ATOM 1824 C C . GLN A 1 223 ? 2.896 -23.948 9.562 1.00 17.29 219 GLN A C 1
ATOM 1825 O O . GLN A 1 223 ? 3.459 -24.627 8.706 1.00 19.29 219 GLN A O 1
ATOM 1831 N N . LYS A 1 224 ? 1.601 -23.659 9.521 1.00 11.59 220 LYS A N 1
ATOM 1832 C CA . LYS A 1 2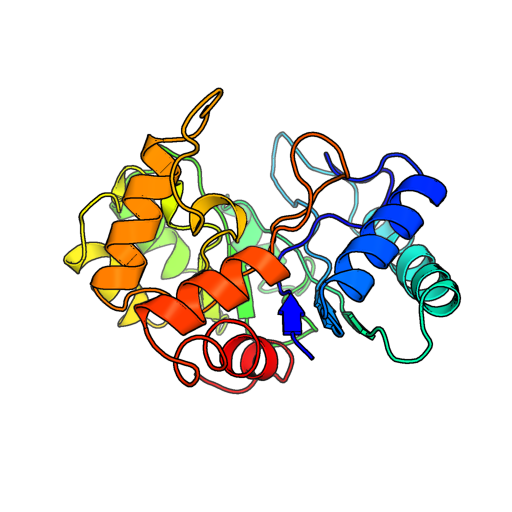24 ? 0.713 -24.272 8.548 1.00 12.38 220 LYS A CA 1
ATOM 1833 C C . LYS A 1 224 ? 0.579 -23.471 7.252 1.00 18.45 220 LYS A C 1
ATOM 1834 O O . LYS A 1 224 ? 0.446 -24.055 6.183 1.00 14.91 220 LYS A O 1
ATOM 1840 N N . TYR A 1 225 ? 0.607 -22.142 7.353 1.00 12.18 221 TYR A N 1
ATOM 1841 C CA . TYR A 1 225 ? 0.328 -21.262 6.209 1.00 10.35 221 TYR A CA 1
ATOM 1842 C C . TYR A 1 225 ? 1.520 -20.387 5.832 1.00 15.18 221 TYR A C 1
ATOM 1843 O O . TYR A 1 225 ? 1.534 -19.780 4.759 1.00 15.05 221 TYR A O 1
ATOM 1852 N N . GLY A 1 226 ? 2.509 -20.323 6.722 1.00 10.46 222 GLY A N 1
ATOM 1853 C CA . GLY A 1 226 ? 3.715 -19.549 6.489 1.00 7.17 222 GLY A CA 1
ATOM 1854 C C . GLY A 1 226 ? 3.713 -18.243 7.272 1.00 12.77 222 GLY A C 1
ATOM 1855 O O . GLY A 1 226 ? 2.667 -17.765 7.740 1.00 9.19 222 GLY A O 1
ATOM 1856 N N . GLU A 1 227 ? 4.889 -17.643 7.392 1.00 13.18 223 GLU A N 1
ATOM 1857 C CA . GLU A 1 227 ? 5.038 -16.409 8.154 1.00 9.13 223 GLU A CA 1
ATOM 1858 C C . GLU A 1 227 ? 4.274 -15.241 7.539 1.00 11.93 223 GLU A C 1
ATOM 1859 O O . GLU A 1 227 ? 3.778 -14.366 8.247 1.00 9.33 223 GLU A O 1
ATOM 1865 N N . ALA A 1 228 ? 4.188 -15.204 6.227 1.00 7.53 224 ALA A N 1
ATOM 1866 C CA . ALA A 1 228 ? 3.471 -14.101 5.603 1.00 10.01 224 ALA A CA 1
ATOM 1867 C C . ALA A 1 228 ? 1.984 -14.041 6.022 1.00 6.68 224 ALA A C 1
ATOM 1868 O O . ALA A 1 228 ? 1.513 -12.998 6.382 1.00 6.53 224 ALA A O 1
ATOM 1870 N N . LYS A 1 229 ? 1.302 -15.179 6.005 1.00 6.52 225 LYS A N 1
ATOM 1871 C CA . LYS A 1 229 ? -0.104 -15.211 6.383 1.00 8.50 225 LYS A CA 1
ATOM 1872 C C . LYS A 1 229 ? -0.298 -14.841 7.866 1.00 6.73 225 LYS A C 1
ATOM 1873 O O . LYS A 1 229 ? -1.194 -14.152 8.261 1.00 6.90 225 LYS A O 1
ATOM 1879 N N . ALA A 1 230 ? 0.608 -15.356 8.667 1.00 8.75 226 ALA A N 1
ATOM 1880 C CA . ALA A 1 230 ? 0.599 -15.062 10.085 1.00 8.52 226 ALA A CA 1
ATOM 1881 C C . ALA A 1 230 ? 0.762 -13.541 10.296 1.00 6.23 226 ALA A C 1
ATOM 1882 O O . ALA A 1 230 ? 0.027 -12.930 11.011 1.00 8.15 226 ALA A O 1
ATOM 1884 N N . GLN A 1 231 ? 1.731 -12.947 9.628 1.00 6.35 227 GLN A N 1
ATOM 1885 C CA A GLN A 1 231 ? 1.915 -11.507 9.740 0.52 11.81 227 GLN A CA 1
ATOM 1886 C CA B GLN A 1 231 ? 1.916 -11.507 9.754 0.48 11.71 227 GLN A CA 1
ATOM 1887 C C . GLN A 1 231 ? 0.676 -10.750 9.277 1.00 9.00 227 GLN A C 1
ATOM 1888 O O . GLN A 1 231 ? 0.276 -9.754 9.893 1.00 9.82 227 GLN A O 1
ATOM 1899 N N . GLU A 1 232 ? 0.038 -11.223 8.220 1.00 8.12 228 GLU A N 1
ATOM 1900 C CA . GLU A 1 232 ? -1.150 -10.565 7.700 1.00 7.48 228 GLU A CA 1
ATOM 1901 C C . GLU A 1 232 ? -2.299 -10.568 8.726 1.00 11.74 228 GLU A C 1
ATOM 1902 O O . GLU A 1 232 ? -2.905 -9.581 8.967 1.00 9.16 228 GLU A O 1
ATOM 1908 N N . LEU A 1 233 ? -2.558 -11.725 9.296 1.00 5.40 229 LEU A N 1
ATOM 1909 C CA . LEU A 1 233 ? -3.690 -11.909 10.174 1.00 5.79 229 LEU A CA 1
ATOM 1910 C C . LEU A 1 233 ? -3.545 -11.312 11.567 1.00 7.67 229 LEU A C 1
ATOM 1911 O O . LEU A 1 233 ? -4.509 -10.930 12.139 1.00 9.19 229 LEU A O 1
ATOM 1916 N N . PHE A 1 234 ? -2.327 -11.292 12.083 1.00 8.62 230 PHE A N 1
ATOM 1917 C CA . PHE A 1 234 ? -2.084 -10.875 13.465 1.00 9.84 230 PHE A CA 1
ATOM 1918 C C . PHE A 1 234 ? -1.470 -9.481 13.574 1.00 10.00 230 PHE A C 1
ATOM 1919 O O . PHE A 1 234 ? -1.423 -8.910 14.661 1.00 7.92 230 PHE A O 1
ATOM 1927 N N . ILE A 1 235 ? -0.963 -8.950 12.460 1.00 7.56 231 ILE A N 1
ATOM 1928 C CA . ILE A 1 235 ? -0.234 -7.691 12.497 1.00 8.46 231 ILE A CA 1
ATOM 1929 C C . ILE A 1 235 ? -0.719 -6.706 11.434 1.00 11.64 231 ILE A C 1
ATOM 1930 O O . ILE A 1 235 ? -1.270 -5.647 11.767 1.00 12.69 231 ILE A O 1
ATOM 1935 N N . ASP A 1 236 ? -0.552 -7.074 10.163 1.00 11.75 232 ASP A N 1
ATOM 1936 C CA . ASP A 1 236 ? -0.762 -6.120 9.064 1.00 10.04 232 ASP A CA 1
ATOM 1937 C C . ASP A 1 236 ? -2.226 -5.729 8.812 1.00 11.06 232 ASP A C 1
ATOM 1938 O O . ASP A 1 236 ? -2.523 -4.539 8.665 1.00 10.59 232 ASP A O 1
ATOM 1943 N N . ASN A 1 237 ? -3.138 -6.698 8.745 1.00 8.83 233 ASN A N 1
ATOM 1944 C CA . ASN A 1 237 ? -4.551 -6.334 8.613 1.00 6.00 233 ASN A CA 1
ATOM 1945 C C . ASN A 1 237 ? -5.089 -5.600 9.856 1.00 11.59 233 ASN A C 1
ATOM 1946 O O . ASN A 1 237 ? -5.758 -4.575 9.737 1.00 8.52 233 ASN A O 1
ATOM 1951 N N . PRO A 1 238 ? -4.804 -6.122 11.051 1.00 10.10 234 PRO A N 1
ATOM 1952 C CA . PRO A 1 238 ? -5.288 -5.368 12.217 1.00 9.54 234 PRO A CA 1
ATOM 1953 C C . PRO A 1 238 ? -4.682 -3.962 12.294 1.00 10.96 234 PRO A C 1
ATOM 1954 O O . PRO A 1 238 ? -5.392 -3.030 12.689 1.00 10.58 234 PRO A O 1
ATOM 1958 N N . ARG A 1 239 ? -3.416 -3.790 11.912 1.00 11.41 235 ARG A N 1
ATOM 1959 C CA . ARG A 1 239 ? -2.852 -2.441 11.865 1.00 12.02 235 ARG A CA 1
ATOM 1960 C C . ARG A 1 239 ? -3.617 -1.535 10.909 1.00 13.83 235 ARG A C 1
ATOM 1961 O O . ARG A 1 239 ? -3.904 -0.383 11.236 1.00 11.74 235 ARG A O 1
ATOM 1969 N N . LYS A 1 240 ? -3.943 -2.036 9.723 1.00 10.12 236 LYS A N 1
ATOM 1970 C CA . LYS A 1 240 ? -4.726 -1.228 8.791 1.00 9.95 236 LYS A CA 1
ATOM 1971 C C . LYS A 1 240 ? -6.056 -0.768 9.388 1.00 11.39 236 LYS A C 1
ATOM 1972 O O . LYS A 1 240 ? -6.475 0.369 9.198 1.00 11.86 236 LYS A O 1
ATOM 1978 N N . ILE A 1 241 ? -6.713 -1.655 10.119 1.00 7.70 237 ILE A N 1
ATOM 1979 C CA . ILE A 1 241 ? -7.993 -1.333 10.733 1.00 10.09 237 ILE A CA 1
ATOM 1980 C C . ILE A 1 241 ? -7.803 -0.225 11.768 1.00 11.63 237 ILE A C 1
ATOM 1981 O O . ILE A 1 241 ? -8.521 0.775 11.768 1.00 14.04 237 ILE A O 1
ATOM 1986 N N . VAL A 1 242 ? -6.797 -0.385 12.616 1.00 9.97 238 VAL A N 1
ATOM 1987 C CA . VAL A 1 242 ? -6.505 0.619 13.634 1.00 12.38 238 VAL A CA 1
ATOM 1988 C C . VAL A 1 242 ? -6.159 1.975 12.998 1.00 14.21 238 VAL A C 1
ATOM 1989 O O . VAL A 1 242 ? -6.508 3.024 13.537 1.00 15.12 238 VAL A O 1
ATOM 1993 N N . MET A 1 243 ? -5.515 1.948 11.831 1.00 13.33 239 MET A N 1
ATOM 1994 C CA A MET A 1 243 ? -5.100 3.179 11.161 0.50 15.24 239 MET A CA 1
ATOM 1995 C CA B MET A 1 243 ? -5.093 3.175 11.157 0.50 15.29 239 MET A CA 1
ATOM 1996 C C . MET A 1 243 ? -6.098 3.680 10.121 1.00 17.37 239 MET A C 1
ATOM 1997 O O . MET A 1 243 ? -5.802 4.600 9.357 1.00 15.86 239 MET A O 1
ATOM 2006 N N . ASP A 1 244 ? -7.279 3.079 10.093 1.00 13.80 240 ASP A N 1
ATOM 2007 C CA . ASP A 1 244 ? -8.332 3.486 9.161 1.00 13.38 240 ASP A CA 1
ATOM 2008 C C . ASP A 1 244 ? -7.881 3.413 7.703 1.00 14.94 240 ASP A C 1
ATOM 2009 O O . ASP A 1 244 ? -8.213 4.279 6.897 1.00 14.56 240 ASP A O 1
ATOM 2014 N N . GLN A 1 245 ? -7.123 2.372 7.376 1.00 12.06 241 GLN A N 1
ATOM 2015 C CA . GLN A 1 245 ? -6.687 2.129 6.000 1.00 16.23 241 GLN A CA 1
ATOM 2016 C C . GLN A 1 245 ? -7.479 0.962 5.423 1.00 17.29 241 GLN A C 1
ATOM 2017 O O . GLN A 1 245 ? -7.848 0.043 6.143 1.00 14.18 241 GLN A O 1
ATOM 2023 N N . LEU A 1 246 ? -7.749 0.981 4.122 1.00 20.36 242 LEU A N 1
ATOM 2024 C CA . LEU A 1 246 ? -8.512 -0.119 3.533 1.00 24.40 242 LEU A CA 1
ATOM 2025 C C . LEU A 1 246 ? -7.665 -1.375 3.378 1.00 21.49 242 LEU A C 1
ATOM 2026 O O . LEU A 1 246 ? -6.457 -1.291 3.180 1.00 22.84 242 LEU A O 1
ATOM 2031 N N . ILE A 1 247 ? -8.297 -2.532 3.546 1.00 19.99 243 ILE A N 1
ATOM 2032 C CA A ILE A 1 247 ? -7.642 -3.827 3.347 0.98 16.95 243 ILE A CA 1
ATOM 2033 C CA B ILE A 1 247 ? -6.133 -4.767 4.443 0.0000 23.58 243 ILE A CA 1
ATOM 2034 C C . ILE A 1 247 ? -8.014 -4.363 1.961 1.00 24.39 243 ILE A C 1
ATOM 2035 O O . ILE A 1 247 ? -7.123 -4.732 1.196 1.00 27.35 243 ILE A O 1
#

Solvent-accessible surface area: 11314 Å² total; per-residue (Å²): 59,12,13,0,0,0,0,0,0,0,6,80,8,28,54,9,3,167,37,118,131,81,0,81,44,1,0,45,39,0,49,171,21,18,0,71,18,0,0,1,0,0,16,21,55,133,68,105,37,117,32,90,55,129,83,2,35,96,16,6,96,66,0,91,91,20,1,129,116,37,18,120,79,13,81,7,4,53,0,0,1,0,32,35,26,103,51,8,36,80,81,7,117,112,159,159,9,23,24,0,60,114,7,83,0,0,0,0,2,7,29,99,115,19,70,37,191,69,0,65,42,3,0,33,89,0,44,144,60,59,17,14,0,0,1,0,2,0,0,64,0,62,13,0,70,92,33,51,137,77,1,95,84,0,30,120,61,26,0,33,0,0,0,8,0,33,16,13,28,140,74,117,169,176,58,47,207,131,114,146,33,17,82,13,0,79,42,0,14,81,68,81,2,8,31,0,0,0,6,8,0,2,38,90,118,61,104,30,3,44,0,35,93,0,47,85,27,1,45,140,108,68,30,107,82,49,0,63,50,1,0,26,48,4,0,86,78,0,20,108,57,86,108,60

B-factor: mean 18.21, std 11.94, range [4.46, 74.42]

InterPro domains:
  IPR016667 Capsular polysaccharide synthesis, CpsB/CapC [PF19567] (1-238)
  IPR016667 Capsular polysaccharide synthesis, CpsB/CapC [PIRSF016557] (1-242)
  IPR016667 Capsular polysaccharide synthesis, CpsB/CapC [PTHR39181] (1-242)
  IPR032466 Metal-dependent hydrolase [SSF51556] (1-237)
  IPR048208 Capsular polysaccharide synthesis, CpsB [NF041488] (1-243)

Radius of gyration: 16.67 Å; Cα contacts (8 Å, |Δi|>4): 509; chains: 1; bounding box: 37×44×41 Å

Nearest PDB structures (foldseek):
  2wjd-assembly1_A  TM=9.988E-01  e=3.895E-51  Streptococcus pneumoniae
  3qy7-assembly1_A  TM=9.017E-01  e=4.679E-20  Bacillus subtilis
  3pg9-assembly1_F  TM=5.397E-01  e=4.193E-04  Thermotoga maritima
  5zlt-assembly1_B  TM=3.738E-01  e=7.214E+00  Acinetobacter baumannii

CATH classification: 3.20.20.140

Organism: Streptococcus pneumoniae serotype 4 (strain ATCC BAA-334 / TIGR4) (NCBI:txid170187)

Sequence (244 aa):
GMIDIHSHIVFDVDDGPKSREESKALLAESYRQGVRTIVSTSHRRKGMMFETPEEKIAEENFLQVREIAKEVASSDLVIAYGAEIYYTPDVLDKLEEKKRIPTLNDSRYALIEFSMMNTPYRDIHSALSKKILMLGITPVIAHIERYDALENNNEKRVRELIDMMGCYTQVNSSHVLKPKLFGERYKFMKKRAQYFLEQDLVHVIIASDMHNLDGRPPHMAEAYDLVTQKYGEAKAQQELFIDNPRKIVMMDQLII